Protein AF-A0A953RCX6-F1 (afdb_monomer_lite)

Structure (mmCIF, N/CA/C/O backbone):
data_AF-A0A953RCX6-F1
#
_entry.id   AF-A0A953RCX6-F1
#
loop_
_atom_site.group_PDB
_atom_site.id
_atom_site.type_symbol
_atom_site.label_atom_id
_atom_site.label_alt_id
_atom_site.label_comp_id
_atom_site.label_asym_id
_atom_site.label_entity_id
_atom_site.label_seq_id
_atom_site.pdbx_PDB_ins_code
_atom_site.Cartn_x
_atom_site.Cartn_y
_atom_site.Cartn_z
_atom_site.occupancy
_atom_site.B_iso_or_equiv
_atom_site.auth_seq_id
_atom_site.auth_comp_id
_atom_site.auth_asym_id
_atom_site.auth_atom_id
_atom_site.pdbx_PDB_model_num
ATOM 1 N N . MET A 1 1 ? -1.691 -25.211 -5.909 1.00 80.19 1 MET A N 1
ATOM 2 C CA . MET A 1 1 ? -2.130 -25.566 -7.273 1.00 80.19 1 MET A CA 1
ATOM 3 C C . MET A 1 1 ? -0.974 -25.315 -8.222 1.00 80.19 1 MET A C 1
ATOM 5 O O . MET A 1 1 ? -0.263 -24.339 -8.063 1.00 80.19 1 MET A O 1
ATOM 9 N N . GLU A 1 2 ? -0.743 -26.192 -9.185 1.00 84.56 2 GLU A N 1
ATOM 10 C CA . GLU A 1 2 ? 0.267 -25.948 -10.217 1.00 84.56 2 GLU A CA 1
ATOM 11 C C . GLU A 1 2 ? -0.417 -25.331 -11.442 1.00 84.56 2 GLU A C 1
ATOM 13 O O . GLU A 1 2 ? -1.461 -25.830 -11.874 1.00 84.56 2 GLU A O 1
ATOM 18 N N . LEU A 1 3 ? 0.126 -24.234 -11.986 1.00 92.38 3 LEU A N 1
ATOM 19 C CA . LEU A 1 3 ? -0.363 -23.702 -13.256 1.00 92.38 3 LEU A CA 1
ATOM 20 C C . LEU A 1 3 ? 0.082 -24.652 -14.370 1.00 92.38 3 LEU A C 1
ATOM 22 O O . LEU A 1 3 ? 1.256 -24.704 -14.728 1.00 92.38 3 LEU A O 1
ATOM 26 N N . THR A 1 4 ? -0.856 -25.406 -14.933 1.00 92.75 4 THR A N 1
ATOM 27 C CA . THR A 1 4 ? -0.554 -26.246 -16.094 1.00 92.75 4 THR A CA 1
ATOM 28 C C . THR A 1 4 ? -0.742 -25.457 -17.380 1.00 92.75 4 THR A C 1
ATOM 30 O O . THR A 1 4 ? -1.623 -24.600 -17.480 1.00 92.75 4 THR A O 1
ATOM 33 N N . ARG A 1 5 ? 0.048 -25.799 -18.402 1.00 90.50 5 ARG A N 1
ATOM 34 C CA . ARG A 1 5 ? -0.085 -25.221 -19.744 1.00 90.50 5 ARG A CA 1
ATOM 35 C C . ARG A 1 5 ? -1.501 -25.378 -20.303 1.00 90.50 5 ARG A C 1
ATOM 37 O O . ARG A 1 5 ? -2.036 -24.434 -20.858 1.00 90.50 5 ARG A O 1
ATOM 44 N N . TYR A 1 6 ? -2.129 -26.532 -20.077 1.00 93.00 6 TYR A N 1
ATOM 45 C CA . TYR A 1 6 ? -3.505 -26.788 -20.504 1.00 93.00 6 TYR A CA 1
ATOM 46 C C . TYR A 1 6 ? -4.516 -25.826 -19.860 1.00 93.00 6 TYR A C 1
ATOM 48 O O . TYR A 1 6 ? -5.361 -25.267 -20.556 1.00 93.00 6 TYR A O 1
ATOM 56 N N . LEU A 1 7 ? -4.425 -25.606 -18.540 1.00 93.44 7 LEU A N 1
ATOM 57 C CA . LEU A 1 7 ? -5.307 -24.662 -17.843 1.00 93.44 7 LEU A CA 1
ATOM 58 C C . LEU A 1 7 ? -5.120 -23.237 -18.365 1.00 93.44 7 LEU A C 1
ATOM 60 O O . LEU A 1 7 ? -6.105 -22.532 -18.581 1.00 93.44 7 LEU A O 1
ATOM 64 N N . TRP A 1 8 ? -3.867 -22.835 -18.587 1.00 96.25 8 TRP A N 1
ATOM 65 C CA . TRP A 1 8 ? -3.564 -21.520 -19.135 1.00 96.25 8 TRP A CA 1
ATOM 66 C C . TRP A 1 8 ? -4.103 -21.351 -20.556 1.00 96.25 8 TRP A C 1
ATOM 68 O O . TRP A 1 8 ? -4.792 -20.376 -20.826 1.00 96.25 8 TRP A O 1
ATOM 78 N N . GLU A 1 9 ? -3.857 -22.311 -21.449 1.00 96.00 9 GLU A N 1
ATOM 79 C CA . GLU A 1 9 ? -4.326 -22.262 -22.840 1.00 96.00 9 GLU A CA 1
ATOM 80 C C . GLU A 1 9 ? -5.857 -22.203 -22.923 1.00 96.00 9 GLU A C 1
ATOM 82 O O . GLU A 1 9 ? -6.398 -21.454 -23.736 1.00 96.00 9 GLU A O 1
ATOM 87 N N . LEU A 1 10 ? -6.566 -22.925 -22.047 1.00 96.25 10 LEU A N 1
ATOM 88 C CA . LEU A 1 10 ? -8.025 -22.852 -21.962 1.00 96.25 10 LEU A CA 1
ATOM 89 C C . LEU A 1 10 ? -8.502 -21.451 -21.555 1.00 96.25 10 LEU A C 1
ATOM 91 O O . LEU A 1 10 ? -9.432 -20.917 -22.159 1.00 96.25 10 LEU A O 1
ATOM 95 N N . TYR A 1 11 ? -7.859 -20.850 -20.550 1.00 96.62 11 TYR A N 1
ATOM 96 C CA . TYR A 1 11 ? -8.157 -19.484 -20.129 1.00 96.62 11 TYR A CA 1
ATOM 97 C C . TYR A 1 11 ? -7.822 -18.475 -21.233 1.00 96.62 11 TYR A C 1
ATOM 99 O O . TYR A 1 11 ? -8.688 -17.693 -21.613 1.00 96.62 11 TYR A O 1
ATOM 107 N N . ALA A 1 12 ? -6.624 -18.523 -21.813 1.00 96.94 12 ALA A N 1
ATOM 108 C CA . ALA A 1 12 ? -6.190 -17.614 -22.872 1.00 96.94 12 ALA A CA 1
ATOM 109 C C . ALA A 1 12 ? -7.079 -17.697 -24.129 1.00 96.94 12 ALA A C 1
ATOM 111 O O . ALA A 1 12 ? -7.286 -16.698 -24.818 1.00 96.94 12 ALA A O 1
ATOM 112 N N . ALA A 1 13 ? -7.655 -18.873 -24.409 1.00 97.19 13 ALA A N 1
ATOM 113 C CA . ALA A 1 13 ? -8.613 -19.088 -25.491 1.00 97.19 13 ALA A CA 1
ATOM 114 C C . ALA A 1 13 ? -10.069 -18.724 -25.132 1.00 97.19 13 ALA A C 1
ATOM 116 O O . ALA A 1 13 ? -10.941 -18.796 -26.002 1.00 97.19 13 ALA A O 1
ATOM 117 N N . SER A 1 14 ? -10.361 -18.332 -23.893 1.00 97.25 14 SER A N 1
ATOM 118 C CA . SER A 1 14 ? -11.676 -17.812 -23.502 1.00 97.25 14 SER A CA 1
ATOM 119 C C . SER A 1 14 ? -11.845 -16.339 -23.902 1.00 97.25 14 SER A C 1
ATOM 121 O O . SER A 1 14 ? -10.867 -15.650 -24.198 1.00 97.25 14 SER A O 1
ATOM 123 N N . ASP A 1 15 ? -13.087 -15.844 -23.929 1.00 96.69 15 ASP A N 1
ATOM 124 C CA . ASP A 1 15 ? -13.356 -14.418 -24.173 1.00 96.69 15 ASP A CA 1
ATOM 125 C C . ASP A 1 15 ? -12.720 -13.538 -23.089 1.00 96.69 15 ASP A C 1
ATOM 127 O O . ASP A 1 15 ? -11.999 -12.594 -23.414 1.00 96.69 15 ASP A O 1
ATOM 131 N N . ASP A 1 16 ? -12.903 -13.909 -21.819 1.00 93.81 16 ASP A N 1
ATOM 132 C CA . ASP A 1 16 ? -12.321 -13.209 -20.669 1.00 93.81 16 ASP A CA 1
ATOM 133 C C . ASP A 1 16 ? -10.791 -13.159 -20.759 1.00 93.81 16 ASP A C 1
ATOM 135 O O . ASP A 1 16 ? -10.194 -12.090 -20.630 1.00 93.81 16 ASP A O 1
ATOM 139 N N . GLY A 1 17 ? -10.151 -14.294 -21.056 1.00 96.75 17 GLY A N 1
ATOM 140 C CA . GLY A 1 17 ? -8.695 -14.364 -21.159 1.00 96.75 17 GLY A CA 1
ATOM 141 C C . GLY A 1 17 ? -8.137 -13.541 -22.314 1.00 96.75 17 GLY A C 1
ATOM 142 O O . GLY A 1 17 ? -7.162 -12.815 -22.120 1.00 96.75 17 GLY A O 1
ATOM 143 N N . ARG A 1 18 ? -8.778 -13.558 -23.491 1.00 97.75 18 ARG A N 1
ATOM 144 C CA . ARG A 1 18 ? -8.382 -12.687 -24.612 1.00 97.75 18 ARG A CA 1
ATOM 145 C C . ARG A 1 18 ? -8.458 -11.208 -24.243 1.00 97.75 18 ARG A C 1
ATOM 147 O O . ARG A 1 18 ? -7.536 -10.456 -24.557 1.00 97.75 18 ARG A O 1
ATOM 154 N N . VAL A 1 19 ? -9.541 -10.795 -23.582 1.00 96.50 19 VAL A N 1
ATOM 155 C CA . VAL A 1 19 ? -9.730 -9.406 -23.139 1.00 96.50 19 VAL A CA 1
ATOM 156 C C . VAL A 1 19 ? -8.674 -9.020 -22.106 1.00 96.50 19 VAL A C 1
ATOM 158 O O . VAL A 1 19 ? -8.080 -7.948 -22.210 1.00 96.50 19 VAL A O 1
ATOM 161 N N . ALA A 1 20 ? -8.406 -9.890 -21.132 1.00 95.38 20 ALA A N 1
ATOM 162 C CA . ALA A 1 20 ? -7.419 -9.637 -20.092 1.00 95.38 20 ALA A CA 1
ATOM 163 C C . ALA A 1 20 ? -5.989 -9.544 -20.651 1.00 95.38 20 ALA A C 1
ATOM 165 O O . ALA A 1 20 ? -5.258 -8.633 -20.278 1.00 95.38 20 ALA A O 1
ATOM 166 N N . ILE A 1 21 ? -5.601 -10.433 -21.572 1.00 97.44 21 ILE A N 1
ATOM 167 C CA . ILE A 1 21 ? -4.264 -10.440 -22.196 1.00 97.44 21 ILE A CA 1
ATOM 168 C C . ILE A 1 21 ? -4.045 -9.198 -23.071 1.00 97.44 21 ILE A C 1
ATOM 170 O O . ILE A 1 21 ? -2.942 -8.659 -23.113 1.00 97.44 21 ILE A O 1
ATOM 174 N N . ALA A 1 22 ? -5.084 -8.721 -23.759 1.00 95.94 22 ALA A N 1
ATOM 175 C CA . ALA A 1 22 ? -4.996 -7.527 -24.599 1.00 95.94 22 ALA A CA 1
ATOM 176 C C . ALA A 1 22 ? -5.005 -6.208 -23.801 1.00 95.94 22 ALA A C 1
ATOM 178 O O . ALA A 1 22 ? -4.709 -5.148 -24.358 1.00 95.94 22 ALA A O 1
ATOM 179 N N . LYS A 1 23 ? -5.372 -6.242 -22.514 1.00 93.06 23 LYS A N 1
ATOM 180 C CA . LYS A 1 23 ? -5.518 -5.045 -21.684 1.00 93.06 23 LYS A CA 1
ATOM 181 C C . LYS A 1 23 ? -4.137 -4.467 -21.316 1.00 93.06 23 LYS A C 1
ATOM 183 O O . LYS A 1 23 ? -3.288 -5.196 -20.803 1.00 93.06 23 LYS A O 1
ATOM 188 N N . PRO A 1 24 ? -3.901 -3.152 -21.499 1.00 90.94 24 PRO A N 1
ATOM 189 C CA . PRO A 1 24 ? -2.666 -2.519 -21.046 1.00 90.94 24 PRO A CA 1
ATOM 190 C C . PRO A 1 24 ? -2.478 -2.647 -19.531 1.00 90.94 24 PRO A C 1
ATOM 192 O O . PRO A 1 24 ? -3.426 -2.459 -18.768 1.00 90.94 24 PRO A O 1
ATOM 195 N N . ALA A 1 25 ? -1.237 -2.879 -19.094 1.00 88.81 25 ALA A N 1
ATOM 196 C CA . ALA A 1 25 ? -0.872 -3.080 -17.689 1.00 88.81 25 ALA A CA 1
ATOM 197 C C . ALA A 1 25 ? -1.492 -2.050 -16.729 1.00 88.81 25 ALA A C 1
ATOM 199 O O . ALA A 1 25 ? -2.100 -2.415 -15.726 1.00 88.81 25 ALA A O 1
ATOM 200 N N . GLY A 1 26 ? -1.375 -0.759 -17.062 1.00 83.81 26 GLY A N 1
ATOM 201 C CA . GLY A 1 26 ? -1.845 0.336 -16.209 1.00 83.81 26 GLY A CA 1
ATOM 202 C C . GLY A 1 26 ? -3.355 0.329 -15.954 1.00 83.81 26 GLY A C 1
ATOM 203 O O . GLY A 1 26 ? -3.801 0.848 -14.938 1.00 83.81 26 GLY A O 1
ATOM 204 N N . VAL A 1 27 ? -4.153 -0.314 -16.812 1.00 86.62 27 VAL A N 1
ATOM 205 C CA . VAL A 1 27 ? -5.612 -0.405 -16.629 1.00 86.62 27 VAL A CA 1
ATOM 206 C C . VAL A 1 27 ? -5.974 -1.312 -15.447 1.00 86.62 27 VAL A C 1
ATOM 208 O O . VAL A 1 27 ? -7.033 -1.145 -14.849 1.00 86.62 27 VAL A O 1
ATOM 211 N N . PHE A 1 28 ? -5.099 -2.246 -15.061 1.00 86.00 28 PHE A N 1
ATOM 212 C CA . PHE A 1 28 ? -5.313 -3.090 -13.881 1.00 86.00 28 PHE A CA 1
ATOM 213 C C . PHE A 1 28 ? -5.074 -2.352 -12.553 1.00 86.00 28 PHE A C 1
ATOM 215 O O . PHE A 1 28 ? -5.476 -2.852 -11.504 1.00 86.00 28 PHE A O 1
ATOM 222 N N . ALA A 1 29 ? -4.468 -1.159 -12.575 1.00 74.19 29 ALA A N 1
ATOM 223 C CA . ALA A 1 29 ? -4.158 -0.407 -11.360 1.00 74.19 29 ALA A CA 1
ATOM 224 C C . ALA A 1 29 ? -5.410 0.211 -10.700 1.00 74.19 29 ALA A C 1
ATOM 226 O O . ALA A 1 29 ? -5.431 0.429 -9.494 1.00 74.19 29 ALA A O 1
ATOM 227 N N . GLY A 1 30 ? -6.497 0.410 -11.459 1.00 56.97 30 GLY A N 1
ATOM 228 C CA . GLY A 1 30 ? -7.750 1.032 -10.998 1.00 56.97 30 GLY A CA 1
ATOM 229 C C . GLY A 1 30 ? -8.678 0.142 -10.156 1.00 56.97 30 GLY A C 1
ATOM 230 O O . GLY A 1 30 ? -9.862 0.429 -10.053 1.00 56.97 30 GLY A O 1
ATOM 231 N N . GLY A 1 31 ? -8.180 -0.965 -9.596 1.00 46.47 31 GLY A N 1
ATOM 232 C CA . GLY A 1 31 ? -8.980 -1.914 -8.810 1.00 46.47 31 GLY A CA 1
ATOM 233 C C . GLY A 1 31 ? -9.036 -1.630 -7.302 1.00 46.47 31 GLY A C 1
ATOM 234 O O . GLY A 1 31 ? -9.428 -2.510 -6.533 1.00 46.47 31 GLY A O 1
ATOM 235 N N . SER A 1 32 ? -8.525 -0.499 -6.809 1.00 40.12 32 SER A N 1
ATOM 236 C CA . SER A 1 32 ? -8.943 0.037 -5.502 1.00 40.12 32 SER A CA 1
ATOM 237 C C . SER A 1 32 ? -10.326 0.659 -5.675 1.00 40.12 32 SER A C 1
ATOM 239 O O . SER A 1 32 ? -10.621 1.196 -6.730 1.00 40.12 32 SER A O 1
ATOM 241 N N . SER A 1 33 ? -11.185 0.526 -4.675 1.00 34.41 33 SER A N 1
ATOM 242 C CA . SER A 1 33 ? -12.640 0.724 -4.694 1.00 34.41 33 SER A CA 1
ATOM 243 C C . SER A 1 33 ? -13.176 2.121 -5.054 1.00 34.41 33 SER A C 1
ATOM 245 O O . SER A 1 33 ? -14.334 2.384 -4.761 1.00 34.41 33 SER A O 1
ATOM 247 N N . ASP A 1 34 ? -12.417 2.979 -5.736 1.00 35.09 34 ASP A N 1
ATOM 248 C CA . ASP A 1 34 ? -12.807 4.353 -6.046 1.00 35.09 34 ASP A CA 1
ATOM 249 C C . ASP A 1 34 ? -12.613 4.671 -7.543 1.00 35.09 34 ASP A C 1
ATOM 251 O O . ASP A 1 34 ? -11.550 5.098 -7.984 1.00 35.09 34 ASP A O 1
ATOM 255 N N . GLY A 1 35 ? -13.689 4.499 -8.318 1.00 33.69 35 GLY A N 1
ATOM 256 C CA . GLY A 1 35 ? -13.942 5.246 -9.557 1.00 33.69 35 GLY A CA 1
ATOM 257 C C . GLY A 1 35 ? -13.231 4.783 -10.836 1.00 33.69 35 GLY A C 1
ATOM 258 O O . GLY A 1 35 ? -12.031 4.974 -11.036 1.00 33.69 35 GLY A O 1
ATOM 259 N N . GLU A 1 36 ? -14.032 4.307 -11.793 1.00 32.34 36 GLU A N 1
ATOM 260 C CA . GLU A 1 36 ? -13.679 4.272 -13.214 1.00 32.34 36 GLU A CA 1
ATOM 261 C C . GLU A 1 36 ? -13.241 5.680 -13.675 1.00 32.34 36 GLU A C 1
ATOM 263 O O . GLU A 1 36 ? -14.044 6.610 -13.702 1.00 32.34 36 GLU A O 1
ATOM 268 N N . GLY A 1 37 ? -11.954 5.853 -14.008 1.00 39.75 37 GLY A N 1
ATOM 269 C CA . GLY A 1 37 ? -11.415 7.109 -14.558 1.00 39.75 37 GLY A CA 1
ATOM 270 C C . GLY A 1 37 ? -10.039 7.561 -14.046 1.00 39.75 37 GLY A C 1
ATOM 271 O O . GLY A 1 37 ? -9.466 8.478 -14.625 1.00 39.75 37 GLY A O 1
ATOM 272 N N . GLN A 1 38 ? -9.462 6.928 -13.016 1.00 47.81 38 GLN A N 1
ATOM 273 C CA . GLN A 1 38 ? -8.221 7.401 -12.363 1.00 47.81 38 GLN A CA 1
ATOM 274 C C . GLN A 1 38 ? -6.895 6.829 -12.908 1.00 47.81 38 GLN A C 1
ATOM 276 O O . GLN A 1 38 ? -5.849 7.021 -12.291 1.00 47.81 38 GLN A O 1
ATOM 281 N N . GLY A 1 39 ? -6.894 6.148 -14.060 1.00 55.53 39 GLY A N 1
ATOM 282 C CA . GLY A 1 39 ? -5.695 5.464 -14.572 1.00 55.53 39 GLY A CA 1
ATOM 283 C C . GLY A 1 39 ? -4.458 6.364 -14.705 1.00 55.53 39 GLY A C 1
ATOM 284 O O . GLY A 1 39 ? -3.360 5.925 -14.388 1.00 55.53 39 GLY A O 1
ATOM 285 N N . ASP A 1 40 ? -4.629 7.629 -15.102 1.00 64.50 40 ASP A N 1
ATOM 286 C CA . ASP A 1 40 ? -3.505 8.558 -15.289 1.00 64.50 40 ASP A CA 1
ATOM 287 C C . ASP A 1 40 ? -3.055 9.280 -14.011 1.00 64.50 40 ASP A C 1
ATOM 289 O O . ASP A 1 40 ? -1.913 9.728 -13.945 1.00 64.50 40 ASP A O 1
ATOM 293 N N . ALA A 1 41 ? -3.902 9.379 -12.979 1.00 76.62 41 ALA A N 1
ATOM 294 C CA . ALA A 1 41 ? -3.541 10.069 -11.736 1.00 76.62 41 ALA A CA 1
ATOM 295 C C . ALA A 1 41 ? -2.409 9.346 -10.990 1.00 76.62 41 ALA A C 1
ATOM 297 O O . ALA A 1 41 ? -1.563 9.995 -10.385 1.00 76.62 41 ALA A O 1
ATOM 298 N N . LEU A 1 42 ? -2.352 8.015 -11.104 1.00 82.31 42 LEU A N 1
ATOM 299 C CA . LEU A 1 42 ? -1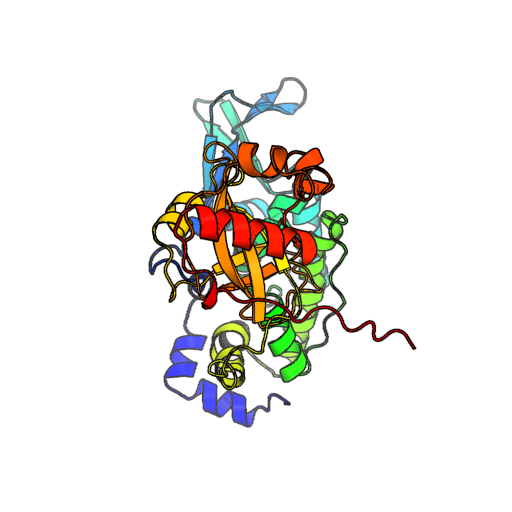.293 7.187 -10.525 1.00 82.31 42 LEU A CA 1
ATOM 300 C C . LEU A 1 42 ? 0.107 7.557 -11.033 1.00 82.31 42 LEU A C 1
ATOM 302 O O . LEU A 1 42 ? 1.092 7.371 -10.324 1.00 82.31 42 LEU A O 1
ATOM 306 N N . PHE A 1 43 ? 0.200 8.035 -12.274 1.00 88.00 43 PHE A N 1
ATOM 307 C CA . PHE A 1 43 ? 1.476 8.324 -12.921 1.00 88.00 43 PHE A CA 1
ATOM 308 C C . PHE A 1 43 ? 1.888 9.787 -12.791 1.00 88.00 43 PHE A C 1
ATOM 310 O O . PHE A 1 43 ? 3.019 10.111 -13.145 1.00 88.00 43 PHE A O 1
ATOM 317 N N . ARG A 1 44 ? 1.003 10.660 -12.288 1.00 89.44 44 ARG A N 1
ATOM 318 C CA . ARG A 1 44 ? 1.250 12.099 -12.198 1.00 89.44 44 ARG A CA 1
ATOM 319 C C . ARG A 1 44 ? 1.804 12.499 -10.842 1.00 89.44 44 ARG A C 1
ATOM 321 O O . ARG A 1 44 ? 1.213 12.206 -9.807 1.00 89.44 44 ARG A O 1
ATOM 328 N N . PHE A 1 45 ? 2.915 13.222 -10.869 1.00 89.62 45 PHE A N 1
ATOM 329 C CA . PHE A 1 45 ? 3.612 13.700 -9.685 1.00 89.62 45 PHE A CA 1
ATOM 330 C C . PHE A 1 45 ? 3.716 15.212 -9.740 1.00 89.62 45 PHE A C 1
ATOM 332 O O . PHE A 1 45 ? 4.129 15.772 -10.752 1.00 89.62 45 PHE A O 1
ATOM 339 N N . ARG A 1 46 ? 3.390 15.858 -8.623 1.00 88.50 46 ARG A N 1
ATOM 340 C CA . ARG A 1 46 ? 3.684 17.271 -8.426 1.00 88.50 46 ARG A CA 1
ATOM 341 C C . ARG A 1 46 ? 5.066 17.402 -7.801 1.00 88.50 46 ARG A C 1
ATOM 343 O O . ARG A 1 46 ? 5.300 16.880 -6.712 1.00 88.50 46 ARG A O 1
ATOM 350 N N . VAL A 1 47 ? 5.969 18.086 -8.487 1.00 88.75 47 VAL A N 1
ATOM 351 C CA . VAL A 1 47 ? 7.396 18.167 -8.160 1.00 88.75 47 VAL A CA 1
ATOM 352 C C . VAL A 1 47 ? 7.831 19.614 -7.981 1.00 88.75 47 VAL A C 1
ATOM 354 O O . VAL A 1 47 ? 7.348 20.511 -8.667 1.00 88.75 47 VAL A O 1
ATOM 357 N N . GLN A 1 48 ? 8.734 19.847 -7.032 1.00 89.06 48 GLN A N 1
ATOM 358 C CA . GLN A 1 48 ? 9.349 21.154 -6.808 1.00 89.06 48 GLN A CA 1
ATOM 359 C C . GLN A 1 48 ? 10.270 21.499 -7.986 1.00 89.06 48 GLN A C 1
ATOM 361 O O . GLN A 1 48 ? 11.076 20.660 -8.395 1.00 89.06 48 GLN A O 1
ATOM 366 N N . ILE A 1 49 ? 10.171 22.724 -8.508 1.00 89.25 49 ILE A N 1
ATOM 367 C CA . ILE A 1 49 ? 11.093 23.225 -9.534 1.00 89.25 49 ILE A CA 1
ATOM 368 C C . ILE A 1 49 ? 12.299 23.888 -8.868 1.00 89.25 49 ILE A C 1
ATOM 370 O O . ILE A 1 49 ? 12.187 24.563 -7.840 1.00 89.25 49 ILE A O 1
ATOM 374 N N . PHE A 1 50 ? 13.464 23.686 -9.470 1.00 88.94 50 PHE A N 1
ATOM 375 C CA . PHE A 1 50 ? 14.744 24.229 -9.056 1.00 88.94 50 PHE A CA 1
ATOM 376 C C . PHE A 1 50 ? 15.382 25.001 -10.212 1.00 88.94 50 PHE A C 1
ATOM 378 O O . PHE A 1 50 ? 15.195 24.677 -11.383 1.00 88.94 50 PHE A O 1
ATOM 385 N N . ARG A 1 51 ? 16.202 25.993 -9.877 1.00 87.94 51 ARG A N 1
ATOM 386 C CA . ARG A 1 51 ? 17.132 26.650 -10.805 1.00 87.94 51 ARG A CA 1
ATOM 387 C C . ARG A 1 51 ? 18.562 26.208 -10.520 1.00 87.94 51 ARG A C 1
ATOM 389 O O . ARG A 1 51 ? 18.880 25.828 -9.390 1.00 87.94 51 ARG A O 1
ATOM 396 N N . GLY A 1 52 ? 19.434 26.299 -11.521 1.00 80.88 52 GLY A N 1
ATOM 397 C CA . GLY A 1 52 ? 20.865 26.061 -11.327 1.00 80.88 52 GLY A CA 1
ATOM 398 C C . GLY A 1 52 ? 21.466 27.034 -10.305 1.00 80.88 52 GLY A C 1
ATOM 399 O O . GLY A 1 52 ? 21.339 28.251 -10.449 1.00 80.88 52 GLY A O 1
ATOM 400 N N . GLY A 1 53 ? 22.101 26.509 -9.257 1.00 77.00 53 GLY A N 1
ATOM 401 C CA . GLY A 1 53 ? 22.844 27.316 -8.294 1.00 77.00 53 GLY A CA 1
ATOM 402 C C . GLY A 1 53 ? 24.272 27.631 -8.751 1.00 77.00 53 GLY A C 1
ATOM 403 O O . GLY A 1 53 ? 24.803 26.976 -9.650 1.00 77.00 53 GLY A O 1
ATOM 404 N N . PRO A 1 54 ? 24.924 28.622 -8.117 1.00 72.25 54 PRO A N 1
ATOM 405 C CA . PRO A 1 54 ? 26.258 29.088 -8.498 1.00 72.25 54 PRO A CA 1
ATOM 406 C C . PRO A 1 54 ? 27.358 28.021 -8.354 1.00 72.25 54 PRO A C 1
ATOM 408 O O . PRO A 1 54 ? 28.357 28.102 -9.063 1.00 72.25 54 PRO A O 1
ATOM 411 N N . ASP A 1 55 ? 27.148 27.006 -7.507 1.00 77.38 55 ASP A N 1
ATOM 412 C CA . ASP A 1 55 ? 28.086 25.896 -7.277 1.00 77.38 55 ASP A CA 1
ATOM 413 C C . ASP A 1 55 ? 27.639 24.574 -7.942 1.00 77.38 55 ASP A C 1
ATOM 415 O O . ASP A 1 55 ? 28.231 23.522 -7.712 1.00 77.38 55 ASP A O 1
ATOM 419 N N . GLY A 1 56 ? 26.592 24.612 -8.777 1.00 71.19 56 GLY A N 1
ATOM 420 C CA . GLY A 1 56 ? 25.975 23.426 -9.387 1.00 71.19 56 GLY A CA 1
ATOM 421 C C . GLY A 1 56 ? 24.891 22.764 -8.529 1.00 71.19 56 GLY A C 1
ATOM 422 O O . GLY A 1 56 ? 24.155 21.920 -9.038 1.00 71.19 56 GLY A O 1
ATOM 423 N N . ASP A 1 57 ? 24.739 23.184 -7.271 1.00 77.31 57 ASP A N 1
ATOM 424 C CA . ASP A 1 57 ? 23.657 22.724 -6.402 1.00 77.31 57 ASP A CA 1
ATOM 425 C C . ASP A 1 57 ? 22.311 23.336 -6.834 1.00 77.31 57 ASP A C 1
ATOM 427 O O . ASP A 1 57 ? 22.216 24.557 -6.999 1.00 77.31 57 ASP A O 1
ATOM 431 N N . PRO A 1 58 ? 21.251 22.533 -7.021 1.00 81.62 58 PRO A N 1
ATOM 432 C CA . PRO A 1 58 ? 19.940 23.045 -7.398 1.00 81.62 58 PRO A CA 1
ATOM 433 C C . PRO A 1 58 ? 19.332 23.883 -6.264 1.00 81.62 58 PRO A C 1
ATOM 435 O O . PRO A 1 58 ? 19.258 23.447 -5.115 1.00 81.62 58 PRO A O 1
ATOM 438 N N . ILE A 1 59 ? 18.856 25.088 -6.589 1.00 84.25 59 ILE A N 1
ATOM 439 C CA . ILE A 1 59 ? 18.186 25.989 -5.642 1.00 84.25 59 ILE A CA 1
ATOM 440 C C . ILE A 1 59 ? 16.677 25.922 -5.897 1.00 84.25 59 ILE A C 1
ATOM 442 O O . ILE A 1 59 ? 16.267 26.233 -7.018 1.00 84.25 59 ILE A O 1
ATOM 446 N N . PRO A 1 60 ? 15.843 25.550 -4.906 1.00 86.94 60 PRO A N 1
ATOM 447 C CA . PRO A 1 60 ? 14.398 25.495 -5.098 1.00 86.94 60 PRO A CA 1
ATOM 448 C C . PRO A 1 60 ? 13.860 26.891 -5.405 1.00 86.94 60 PRO A C 1
ATOM 450 O O . PRO A 1 60 ? 14.268 27.877 -4.783 1.00 86.94 60 PRO A O 1
ATOM 453 N N . ILE A 1 61 ? 12.950 26.974 -6.370 1.00 87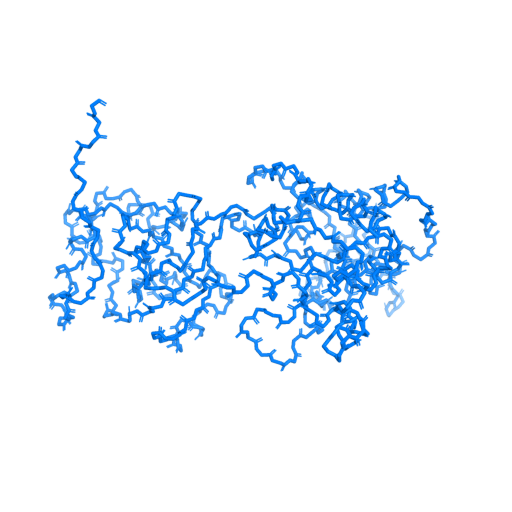.25 61 ILE A N 1
ATOM 454 C CA . ILE A 1 61 ? 12.217 28.205 -6.651 1.00 87.25 61 ILE A CA 1
ATOM 455 C C . ILE A 1 61 ? 10.972 28.203 -5.764 1.00 87.25 61 ILE A C 1
ATOM 457 O O . ILE A 1 61 ? 10.109 27.337 -5.896 1.00 87.25 61 ILE A O 1
ATOM 461 N N . GLU A 1 62 ? 10.911 29.132 -4.809 1.00 88.31 62 GLU A N 1
ATOM 462 C CA . GLU A 1 62 ? 9.812 29.192 -3.839 1.00 88.31 62 GLU A CA 1
ATOM 463 C C . GLU A 1 62 ? 8.444 29.216 -4.536 1.00 88.31 62 GLU A C 1
ATOM 465 O O . GLU A 1 62 ? 8.238 29.945 -5.505 1.00 88.31 62 GLU A O 1
ATOM 470 N N . ASP A 1 63 ? 7.523 28.393 -4.028 1.00 86.38 63 ASP A N 1
ATOM 471 C CA . ASP A 1 63 ? 6.143 28.234 -4.503 1.00 86.38 63 ASP A CA 1
ATOM 472 C C . ASP A 1 63 ? 5.965 27.782 -5.969 1.00 86.38 63 ASP A C 1
ATOM 474 O O . ASP A 1 63 ? 4.836 27.738 -6.467 1.00 86.38 63 ASP A O 1
ATOM 478 N N . GLU A 1 64 ? 7.035 27.365 -6.651 1.00 89.81 64 GLU A N 1
ATOM 479 C CA . GLU A 1 64 ? 6.968 26.868 -8.026 1.00 89.81 64 GLU A CA 1
ATOM 480 C C . GLU A 1 64 ? 7.012 25.336 -8.098 1.00 89.81 64 GLU A C 1
ATOM 482 O O . GLU A 1 64 ? 7.971 24.680 -7.687 1.00 89.81 64 GLU A O 1
ATOM 487 N N . PHE A 1 65 ? 5.955 24.755 -8.665 1.00 89.31 65 PHE A N 1
ATOM 488 C CA . PHE A 1 65 ? 5.803 23.313 -8.825 1.00 89.31 65 PHE A CA 1
ATOM 489 C C . PHE A 1 65 ? 5.416 22.978 -10.260 1.00 89.31 65 PHE A C 1
ATOM 491 O O . PHE A 1 65 ? 4.577 23.660 -10.847 1.00 89.31 65 PHE A O 1
ATOM 498 N N . GLY A 1 66 ? 5.977 21.893 -10.784 1.00 86.56 66 GLY A N 1
ATOM 499 C CA . GLY A 1 66 ? 5.555 21.280 -12.037 1.00 86.56 66 GLY A CA 1
ATOM 500 C C . GLY A 1 66 ? 4.729 20.027 -11.781 1.00 86.56 66 GLY A C 1
ATOM 501 O O . GLY A 1 66 ? 4.897 19.368 -10.755 1.00 86.56 66 GLY A O 1
ATOM 502 N N . ASP A 1 67 ? 3.864 19.684 -12.729 1.00 89.50 67 ASP A N 1
ATOM 503 C CA . ASP A 1 67 ? 3.268 18.354 -12.809 1.00 89.50 67 ASP A CA 1
ATOM 504 C C . ASP A 1 67 ? 4.018 17.555 -13.877 1.00 89.50 67 ASP A C 1
ATOM 506 O O . ASP A 1 67 ? 4.233 18.045 -14.986 1.00 89.50 67 ASP A O 1
ATOM 510 N N . THR A 1 68 ? 4.401 16.325 -13.551 1.00 89.94 68 THR A N 1
ATOM 511 C CA . THR A 1 68 ? 5.094 15.417 -14.471 1.00 89.94 68 THR A CA 1
ATOM 512 C C . THR A 1 68 ? 4.444 14.037 -14.505 1.00 89.94 68 THR A C 1
ATOM 514 O O . THR A 1 68 ? 3.717 13.670 -13.582 1.00 89.94 68 THR A O 1
ATOM 517 N N . ASP A 1 69 ? 4.701 13.269 -15.565 1.00 91.56 69 ASP A N 1
ATOM 518 C CA . ASP A 1 69 ? 4.334 11.859 -15.676 1.00 91.56 69 ASP A CA 1
ATOM 519 C C . ASP A 1 69 ? 5.579 10.985 -15.500 1.00 91.56 69 ASP A C 1
ATOM 521 O O . ASP A 1 69 ? 6.491 10.998 -16.328 1.00 91.56 69 ASP A O 1
ATOM 525 N N . VAL A 1 70 ? 5.596 10.155 -14.457 1.00 91.94 70 VAL A N 1
ATOM 526 C CA . VAL A 1 70 ? 6.765 9.326 -14.130 1.00 91.94 70 VAL A CA 1
ATOM 527 C C . VAL A 1 70 ? 7.147 8.371 -15.266 1.00 91.94 70 VAL A C 1
ATOM 529 O O . VAL A 1 70 ? 8.301 7.965 -15.384 1.00 91.94 70 VAL A O 1
ATOM 532 N N . ARG A 1 71 ? 6.204 7.995 -16.139 1.00 91.75 71 ARG A N 1
ATOM 533 C CA . ARG A 1 71 ? 6.490 7.141 -17.300 1.00 91.75 71 ARG A CA 1
ATOM 534 C C . ARG A 1 71 ? 7.305 7.902 -18.342 1.00 91.75 71 ARG A C 1
ATOM 536 O O . ARG A 1 71 ? 8.161 7.301 -18.990 1.00 91.75 71 ARG A O 1
ATOM 543 N N . ASP A 1 72 ? 7.018 9.187 -18.520 1.00 91.81 72 ASP A N 1
ATOM 544 C CA . ASP A 1 72 ? 7.744 10.076 -19.427 1.00 91.81 72 ASP A CA 1
ATOM 545 C C . ASP A 1 72 ? 9.116 10.426 -18.839 1.00 91.81 72 ASP A C 1
ATOM 547 O O . ASP A 1 72 ? 10.116 10.390 -19.560 1.00 91.81 72 ASP A O 1
ATOM 551 N N . ASP A 1 73 ? 9.184 10.633 -17.521 1.00 93.31 73 ASP A N 1
ATOM 552 C CA . ASP A 1 73 ? 10.437 10.860 -16.798 1.00 93.31 73 ASP A CA 1
ATOM 553 C C . ASP A 1 73 ? 11.382 9.664 -16.926 1.00 93.31 73 ASP A C 1
ATOM 555 O O . ASP A 1 73 ? 12.537 9.814 -17.322 1.00 93.31 73 ASP A O 1
ATOM 559 N N . LEU A 1 74 ? 10.878 8.451 -16.667 1.00 94.62 74 LEU A N 1
ATOM 560 C CA . LEU A 1 74 ? 11.632 7.207 -16.838 1.00 94.62 74 LEU A CA 1
ATOM 561 C C . LEU A 1 74 ? 12.137 7.058 -18.275 1.00 94.62 74 LEU A C 1
ATOM 563 O O . LEU A 1 74 ? 13.311 6.747 -18.487 1.00 94.62 74 LEU A O 1
ATOM 567 N N . ARG A 1 75 ? 11.270 7.311 -19.265 1.00 93.25 75 ARG A N 1
ATOM 568 C CA . ARG A 1 75 ? 11.643 7.251 -20.684 1.00 93.25 75 ARG A CA 1
ATOM 569 C C . ARG A 1 75 ? 12.723 8.262 -21.029 1.00 93.25 75 ARG A C 1
ATOM 571 O O . ARG A 1 75 ? 13.629 7.923 -21.780 1.00 93.25 75 ARG A O 1
ATOM 578 N N . THR A 1 76 ? 12.663 9.460 -20.463 1.00 92.25 76 THR A N 1
ATOM 579 C CA . THR A 1 76 ? 13.653 10.508 -20.711 1.00 92.25 76 THR A CA 1
ATOM 580 C C . THR A 1 76 ? 14.987 10.160 -20.052 1.00 92.25 76 THR A C 1
ATOM 582 O O . THR A 1 76 ? 15.998 10.060 -20.749 1.00 92.25 76 THR A O 1
ATOM 585 N N . CYS A 1 77 ? 14.993 9.871 -18.746 1.00 91.56 77 CYS A N 1
ATOM 586 C CA . CYS A 1 77 ? 16.204 9.562 -17.978 1.00 91.56 77 CYS A CA 1
ATOM 587 C C . CYS A 1 77 ? 16.910 8.277 -18.432 1.00 91.56 77 CYS A C 1
ATOM 589 O O . CYS A 1 77 ? 18.128 8.155 -18.282 1.00 91.56 77 CYS A O 1
ATOM 591 N N . PHE A 1 78 ? 16.164 7.305 -18.962 1.00 91.75 78 PHE A N 1
ATOM 592 C CA . PHE A 1 78 ? 16.705 6.000 -19.342 1.00 91.75 78 PHE A CA 1
ATOM 593 C C . PHE A 1 78 ? 16.614 5.697 -20.843 1.00 91.75 78 PHE A C 1
ATOM 595 O O . PHE A 1 78 ? 16.806 4.547 -21.235 1.00 91.75 78 PHE A O 1
ATOM 602 N N . SER A 1 79 ? 16.376 6.707 -21.686 1.00 87.38 79 SER A N 1
ATOM 603 C CA . SER A 1 79 ? 16.294 6.574 -23.153 1.00 87.38 79 SER A CA 1
ATOM 604 C C . SER A 1 79 ? 17.532 5.917 -23.778 1.00 87.38 79 SER A C 1
ATOM 606 O O . SER A 1 79 ? 17.399 5.060 -24.649 1.00 87.38 79 SER A O 1
ATOM 608 N N . ASP A 1 80 ? 18.723 6.259 -23.284 1.00 87.50 80 ASP A N 1
ATOM 609 C CA . ASP A 1 80 ? 20.003 5.737 -23.782 1.00 87.50 80 ASP A CA 1
ATOM 610 C C . ASP A 1 80 ? 20.432 4.413 -23.122 1.00 87.50 80 ASP A C 1
ATOM 612 O O . ASP A 1 80 ? 21.523 3.892 -23.383 1.00 87.50 80 ASP A O 1
ATOM 616 N N . ARG A 1 81 ? 19.617 3.853 -22.218 1.00 88.44 81 ARG A N 1
ATOM 617 C CA . ARG A 1 81 ? 19.973 2.630 -21.491 1.00 88.44 81 ARG A CA 1
ATOM 618 C C . ARG A 1 81 ? 19.617 1.389 -22.297 1.00 88.44 81 ARG A C 1
ATOM 620 O O . ARG A 1 81 ? 18.498 1.219 -22.769 1.00 88.44 81 ARG A O 1
ATOM 627 N N . VAL A 1 82 ? 20.572 0.466 -22.368 1.00 90.44 82 VAL A N 1
ATOM 628 C CA . VAL A 1 82 ? 20.370 -0.866 -22.941 1.00 90.44 82 VAL A CA 1
ATOM 629 C C . VAL A 1 82 ? 20.116 -1.852 -21.806 1.00 90.44 82 VAL A C 1
ATOM 631 O O . VAL A 1 82 ? 21.004 -2.097 -20.992 1.00 90.44 82 VAL A O 1
ATOM 634 N N . VAL A 1 83 ? 18.912 -2.423 -21.770 1.00 94.12 83 VAL A N 1
ATOM 635 C CA . VAL A 1 83 ? 18.544 -3.524 -20.870 1.00 94.12 83 VAL A CA 1
ATOM 636 C C . VAL A 1 83 ? 18.304 -4.766 -21.716 1.00 94.12 83 VAL A C 1
ATOM 638 O O . VAL A 1 83 ? 17.354 -4.824 -22.495 1.00 94.12 83 VAL A O 1
ATOM 641 N N . ASN A 1 84 ? 19.198 -5.740 -21.598 1.00 94.00 84 ASN A N 1
ATOM 642 C CA . ASN A 1 84 ? 19.208 -6.956 -22.416 1.00 94.00 84 ASN A CA 1
ATOM 643 C C . ASN A 1 84 ? 19.339 -8.243 -21.585 1.00 94.00 84 ASN A C 1
ATOM 645 O O . ASN A 1 84 ? 19.309 -9.346 -22.135 1.00 94.00 84 ASN A O 1
ATOM 649 N N . ASP A 1 85 ? 19.440 -8.122 -20.266 1.00 95.94 85 ASP A N 1
ATOM 650 C CA . ASP A 1 85 ? 19.492 -9.238 -19.334 1.00 95.94 85 ASP A CA 1
ATOM 651 C C . ASP A 1 85 ? 18.971 -8.827 -17.945 1.00 95.94 85 ASP A C 1
ATOM 653 O O . ASP A 1 85 ? 18.653 -7.666 -17.676 1.00 95.94 85 ASP A O 1
ATOM 657 N N . ALA A 1 86 ? 18.840 -9.808 -17.050 1.00 95.25 86 ALA A N 1
ATOM 658 C CA . ALA A 1 86 ? 18.340 -9.575 -15.697 1.00 95.25 86 ALA A CA 1
ATOM 659 C C . ALA A 1 86 ? 19.276 -8.680 -14.861 1.00 95.25 86 ALA A C 1
ATOM 661 O O . ALA A 1 86 ? 18.801 -7.907 -14.030 1.00 95.25 86 ALA A O 1
ATOM 662 N N . GLU A 1 87 ? 20.591 -8.744 -15.091 1.00 97.19 87 GLU A N 1
ATOM 663 C CA . GLU A 1 87 ? 21.571 -7.960 -14.333 1.00 97.19 87 GLU A CA 1
ATOM 664 C C . GLU A 1 87 ? 21.536 -6.479 -14.725 1.00 97.19 87 GLU A C 1
ATOM 666 O O . GLU A 1 87 ? 21.506 -5.613 -13.853 1.00 97.19 87 GLU A O 1
ATOM 671 N N . SER A 1 88 ? 21.454 -6.163 -16.018 1.00 97.25 88 SER A N 1
ATOM 672 C CA . SER A 1 88 ? 21.275 -4.792 -16.513 1.00 97.25 88 SER A CA 1
ATOM 673 C C . SER A 1 88 ? 19.954 -4.181 -16.034 1.00 97.25 88 SER A C 1
ATOM 675 O O . SER A 1 88 ? 19.939 -3.021 -15.618 1.00 97.25 88 SER A O 1
ATOM 677 N N . ALA A 1 89 ? 18.869 -4.961 -15.980 1.00 97.62 89 ALA A N 1
ATOM 678 C CA . ALA A 1 89 ? 17.595 -4.517 -15.409 1.00 97.62 89 ALA A CA 1
ATOM 679 C C . ALA A 1 89 ? 17.712 -4.216 -13.904 1.00 97.62 89 ALA A C 1
ATOM 681 O O . ALA A 1 89 ? 17.250 -3.180 -13.418 1.00 97.62 89 ALA A O 1
ATOM 682 N N . LYS A 1 90 ? 18.383 -5.101 -13.161 1.00 98.12 90 LYS A N 1
ATOM 683 C CA . LYS A 1 90 ? 18.640 -4.936 -11.728 1.00 98.12 90 LYS A CA 1
ATOM 684 C C . LYS A 1 90 ? 19.484 -3.698 -11.434 1.00 98.12 90 LYS A C 1
ATOM 686 O O . LYS A 1 90 ? 19.165 -2.949 -10.508 1.00 98.12 90 LYS A O 1
ATOM 691 N N . LEU A 1 91 ? 20.535 -3.473 -12.220 1.00 97.50 91 LEU A N 1
ATOM 692 C CA . LEU A 1 91 ? 21.388 -2.291 -12.119 1.00 97.50 91 LEU A CA 1
ATOM 693 C C . LEU A 1 91 ? 20.600 -1.013 -12.405 1.00 97.50 91 LEU A C 1
ATOM 695 O O . LEU A 1 91 ? 20.715 -0.068 -11.630 1.00 97.50 91 LEU A O 1
ATOM 699 N N . LEU A 1 92 ? 19.756 -1.004 -13.443 1.00 97.62 92 LEU A N 1
ATOM 700 C CA . LEU A 1 92 ? 18.907 0.145 -13.769 1.00 97.62 92 LEU A CA 1
ATOM 701 C C . LEU A 1 92 ? 17.958 0.489 -12.617 1.00 97.62 92 LEU A C 1
ATOM 703 O O . LEU A 1 92 ? 17.879 1.646 -12.216 1.00 97.62 92 LEU A O 1
ATOM 707 N N . PHE A 1 93 ? 17.260 -0.495 -12.045 1.00 98.06 93 PHE A N 1
ATOM 708 C CA . PHE A 1 93 ? 16.342 -0.226 -10.932 1.00 98.06 93 PHE A CA 1
ATOM 709 C C . PHE A 1 93 ? 17.077 0.174 -9.646 1.00 98.06 93 PHE A C 1
ATOM 711 O O . PHE A 1 93 ? 16.593 1.008 -8.889 1.00 98.06 93 PHE A O 1
ATOM 718 N N . THR A 1 94 ? 18.259 -0.394 -9.399 1.00 97.94 94 THR A N 1
ATOM 719 C CA . THR A 1 94 ? 19.093 0.022 -8.263 1.00 97.94 94 THR A CA 1
ATOM 720 C C . THR A 1 94 ? 19.554 1.468 -8.440 1.00 97.94 94 THR A C 1
ATOM 722 O O . THR A 1 94 ? 19.476 2.250 -7.501 1.00 97.94 94 THR A O 1
ATOM 725 N N . GLU A 1 95 ? 19.965 1.848 -9.655 1.00 95.69 95 GLU A N 1
ATOM 726 C CA . GLU A 1 95 ? 20.301 3.231 -9.995 1.00 95.69 95 GLU A CA 1
ATOM 727 C C . GLU A 1 95 ? 19.103 4.168 -9.815 1.00 95.69 95 GLU A C 1
ATOM 729 O O . GLU A 1 95 ? 19.273 5.236 -9.233 1.00 95.69 95 GLU A O 1
ATOM 734 N N . LEU A 1 96 ? 17.903 3.755 -10.242 1.00 96.50 96 LEU A N 1
ATOM 735 C CA . LEU A 1 96 ? 16.670 4.496 -9.986 1.00 96.50 96 LEU A CA 1
ATOM 736 C C . LEU A 1 96 ? 16.491 4.746 -8.487 1.00 96.50 96 LEU A C 1
ATOM 738 O O . LEU A 1 96 ? 16.333 5.894 -8.104 1.00 96.50 96 LEU A O 1
ATOM 742 N N . VAL A 1 97 ? 16.549 3.711 -7.643 1.00 96.88 97 VAL A N 1
ATOM 743 C CA . VAL A 1 97 ? 16.370 3.854 -6.185 1.00 96.88 97 VAL A CA 1
ATOM 744 C C . VAL A 1 97 ? 17.443 4.745 -5.557 1.00 96.88 97 VAL A C 1
ATOM 746 O O . VAL A 1 97 ? 17.121 5.568 -4.708 1.00 96.88 97 VAL A O 1
ATOM 749 N N . ASP A 1 98 ? 18.702 4.594 -5.967 1.00 94.75 98 ASP A N 1
ATOM 750 C CA . ASP A 1 98 ? 19.831 5.263 -5.314 1.00 94.75 98 ASP A CA 1
ATOM 751 C C . ASP A 1 98 ? 20.042 6.710 -5.779 1.00 94.75 98 ASP A C 1
ATOM 753 O O . ASP A 1 98 ? 20.568 7.523 -5.020 1.00 94.75 98 ASP A O 1
ATOM 757 N N . LYS A 1 99 ? 19.685 7.037 -7.027 1.00 91.75 99 LYS A N 1
ATOM 758 C CA . LYS A 1 99 ? 19.957 8.355 -7.629 1.00 91.75 99 LYS A CA 1
ATOM 759 C C . LYS A 1 99 ? 18.707 9.158 -7.967 1.00 91.75 99 LYS A C 1
ATOM 761 O O . LYS A 1 99 ? 18.807 10.369 -8.159 1.00 91.75 99 LYS A O 1
ATOM 766 N N . GLY A 1 100 ? 17.559 8.497 -8.060 1.00 92.38 100 GLY A N 1
ATOM 767 C CA . GLY A 1 100 ? 16.319 9.107 -8.505 1.00 92.38 100 GLY A CA 1
ATOM 768 C C . GLY A 1 100 ? 16.293 9.499 -9.976 1.00 92.38 100 GLY A C 1
ATOM 769 O O . GLY A 1 100 ? 17.141 9.099 -10.777 1.00 92.38 100 GLY A O 1
ATOM 770 N N . LEU A 1 101 ? 15.264 10.261 -10.330 1.00 91.19 101 LEU A N 1
ATOM 771 C CA . LEU A 1 101 ? 15.045 10.829 -11.655 1.00 91.19 101 LEU A CA 1
ATOM 772 C C . LEU A 1 101 ? 15.346 12.318 -11.583 1.00 91.19 101 LEU A C 1
ATOM 774 O O . LEU A 1 101 ? 14.722 13.016 -10.795 1.00 91.19 101 LEU A O 1
ATOM 778 N N . ASN A 1 102 ? 16.290 12.798 -12.388 1.00 87.94 102 ASN A N 1
ATOM 779 C CA . ASN A 1 102 ? 16.632 14.215 -12.478 1.00 87.94 102 ASN A CA 1
ATOM 780 C C . ASN A 1 102 ? 16.521 14.652 -13.935 1.00 87.94 102 ASN A C 1
ATOM 782 O O . ASN A 1 102 ? 17.096 14.015 -14.821 1.00 87.94 102 ASN A O 1
ATOM 786 N N . LEU A 1 103 ? 15.779 15.729 -14.168 1.00 88.25 103 LEU A N 1
ATOM 787 C CA . LEU A 1 103 ? 15.460 16.256 -15.486 1.00 88.25 103 LEU A CA 1
ATOM 788 C C . LEU A 1 103 ? 15.752 17.750 -15.513 1.00 88.25 103 LEU A C 1
ATOM 790 O O . LEU A 1 103 ? 15.487 18.465 -14.548 1.00 88.25 103 LEU A O 1
ATOM 794 N N . SER A 1 104 ? 16.296 18.214 -16.634 1.00 86.56 104 SER A N 1
ATOM 795 C CA . SER A 1 104 ? 16.548 19.627 -16.898 1.00 86.56 104 SER A CA 1
ATOM 796 C C . SER A 1 104 ? 15.790 20.076 -18.138 1.00 86.56 104 SER A C 1
ATOM 798 O O . SER A 1 104 ? 15.729 19.341 -19.125 1.00 86.56 104 SER A O 1
ATOM 800 N N . PHE A 1 105 ? 15.275 21.296 -18.116 1.00 84.69 105 PHE A N 1
ATOM 801 C CA . PHE A 1 105 ? 14.602 21.926 -19.243 1.00 84.69 105 PHE A CA 1
ATOM 802 C C . PHE A 1 105 ? 14.945 23.418 -19.284 1.00 84.69 105 PHE A C 1
ATOM 804 O O . PHE A 1 105 ? 15.330 24.001 -18.276 1.00 84.69 105 PHE A O 1
ATOM 811 N N . GLU A 1 106 ? 14.841 24.028 -20.459 1.00 86.31 106 GLU A N 1
ATOM 812 C CA . GLU A 1 106 ? 15.096 25.459 -20.644 1.00 86.31 106 GLU A CA 1
ATOM 813 C C . GLU A 1 106 ? 13.773 26.222 -20.623 1.00 86.31 106 GLU A C 1
ATOM 815 O O . GLU A 1 106 ? 12.854 25.889 -21.375 1.00 86.31 106 GLU A O 1
ATOM 820 N N . GLU A 1 107 ? 13.687 27.267 -19.805 1.00 83.56 107 GLU A N 1
ATOM 821 C CA . GLU A 1 107 ? 12.531 28.161 -19.739 1.00 83.56 107 GLU A CA 1
ATOM 822 C C . GLU A 1 107 ? 13.014 29.602 -19.557 1.00 83.56 107 GLU A C 1
ATOM 824 O O . GLU A 1 107 ? 13.883 29.873 -18.733 1.00 83.56 107 GLU A O 1
ATOM 829 N N . ASP A 1 108 ? 12.511 30.524 -20.381 1.00 84.25 108 ASP A N 1
ATOM 830 C CA . ASP A 1 108 ? 12.914 31.941 -20.398 1.00 84.25 108 ASP A CA 1
ATOM 831 C C . ASP A 1 108 ? 14.434 32.199 -20.509 1.00 84.25 108 ASP A C 1
ATOM 833 O O . ASP A 1 108 ? 14.940 33.254 -20.127 1.00 84.25 108 ASP A O 1
ATOM 837 N N . GLY A 1 109 ? 15.170 31.255 -21.108 1.00 81.50 109 GLY A N 1
ATOM 838 C CA . GLY A 1 109 ? 16.626 31.331 -21.265 1.00 81.50 109 GLY A CA 1
ATOM 839 C C . GLY A 1 109 ? 17.418 30.929 -20.017 1.00 81.50 109 GLY A C 1
ATOM 840 O O . GLY A 1 109 ? 18.625 31.170 -19.974 1.00 81.50 109 GLY A O 1
ATOM 841 N N . GLU A 1 110 ? 16.754 30.333 -19.025 1.00 83.00 110 GLU A N 1
ATOM 842 C CA . GLU A 1 110 ? 17.360 29.751 -17.834 1.00 83.00 110 GLU A CA 1
ATOM 843 C C . GLU A 1 110 ? 17.160 28.226 -17.807 1.00 83.00 110 GLU A C 1
ATOM 845 O O . GLU A 1 110 ? 16.064 27.713 -18.056 1.00 83.00 110 GLU A O 1
ATOM 850 N N . THR A 1 111 ? 18.209 27.491 -17.427 1.00 84.94 111 THR A N 1
ATOM 851 C CA . THR A 1 111 ? 18.108 26.055 -17.152 1.00 84.94 111 THR A CA 1
ATOM 852 C C . THR A 1 111 ? 17.380 25.828 -15.830 1.00 84.94 111 THR A C 1
ATOM 854 O O . THR A 1 111 ? 17.875 26.171 -14.748 1.00 84.94 111 THR A O 1
ATOM 857 N N . ARG A 1 112 ? 16.221 25.184 -15.918 1.00 86.62 112 ARG A N 1
ATOM 858 C CA . ARG A 1 112 ? 15.418 24.719 -14.791 1.00 86.62 112 ARG A CA 1
ATOM 859 C C . ARG A 1 112 ? 15.538 23.214 -14.637 1.00 86.62 112 ARG A C 1
ATOM 861 O O . ARG A 1 112 ? 15.852 22.487 -15.578 1.00 86.62 112 ARG A O 1
ATOM 868 N N . LEU A 1 113 ? 15.329 22.750 -13.417 1.00 87.06 113 LEU A N 1
ATOM 869 C CA . LEU A 1 113 ? 15.540 21.374 -13.000 1.00 87.06 113 LEU A CA 1
ATOM 870 C C . LEU A 1 113 ? 14.347 20.923 -12.168 1.00 87.06 113 LEU A C 1
ATOM 872 O O . LEU A 1 113 ? 13.854 21.667 -11.325 1.00 87.06 113 LEU A O 1
ATOM 876 N N . PHE A 1 114 ? 13.923 19.683 -12.347 1.00 85.94 114 PHE A N 1
ATOM 877 C CA . PHE A 1 114 ? 13.124 18.998 -11.341 1.00 85.94 114 PHE A CA 1
ATOM 878 C C . PHE A 1 114 ? 13.614 17.569 -11.202 1.00 85.94 114 PHE A C 1
ATOM 880 O O . PHE A 1 114 ? 14.188 16.988 -12.126 1.00 85.94 114 PHE A O 1
ATOM 887 N N . GLY A 1 115 ? 13.401 17.004 -10.023 1.00 78.06 115 GLY A N 1
ATOM 888 C CA . GLY A 1 115 ? 13.791 15.634 -9.785 1.00 78.06 115 GLY A CA 1
ATOM 889 C C . GLY A 1 115 ? 12.961 14.962 -8.713 1.00 78.06 115 GLY A C 1
ATOM 890 O O . GLY A 1 115 ? 12.598 15.555 -7.698 1.00 78.06 115 GLY A O 1
ATOM 891 N N . LEU A 1 116 ? 12.684 13.693 -8.963 1.00 82.94 116 LEU A N 1
ATOM 892 C CA . LEU A 1 116 ? 12.241 12.731 -7.976 1.00 82.94 116 LEU A CA 1
ATOM 893 C C . LEU A 1 116 ? 13.514 12.052 -7.451 1.00 82.94 116 LEU A C 1
ATOM 895 O O . LEU A 1 116 ? 13.913 11.008 -7.958 1.00 82.94 116 LEU A O 1
ATOM 899 N N . ALA A 1 117 ? 14.218 12.707 -6.527 1.00 84.25 117 ALA A N 1
ATOM 900 C CA . ALA A 1 117 ? 15.522 12.280 -6.017 1.00 84.25 117 ALA A CA 1
ATOM 901 C C . ALA A 1 117 ? 15.810 12.892 -4.633 1.00 84.25 117 ALA A C 1
ATOM 903 O O . ALA A 1 117 ? 15.063 13.746 -4.157 1.00 84.25 117 ALA A O 1
ATOM 904 N N . GLY A 1 118 ? 16.916 12.484 -4.004 1.00 83.25 118 GLY A N 1
ATOM 905 C CA . GLY A 1 118 ? 17.391 13.041 -2.732 1.00 83.25 118 GLY A CA 1
ATOM 906 C C . GLY A 1 118 ? 17.111 12.160 -1.512 1.00 83.25 118 GLY A C 1
ATOM 907 O O . GLY A 1 118 ? 16.778 10.982 -1.635 1.00 83.25 118 GLY A O 1
ATOM 908 N N . GLU A 1 119 ? 17.301 12.726 -0.318 1.00 83.69 119 GLU A N 1
ATOM 909 C CA . GLU A 1 119 ? 17.099 12.013 0.948 1.00 83.69 119 GLU A CA 1
ATOM 910 C C . GLU A 1 119 ? 15.632 11.582 1.108 1.00 83.69 119 GLU A C 1
ATOM 912 O O . GLU A 1 119 ? 14.717 12.392 0.964 1.00 83.69 119 GLU A O 1
ATOM 917 N N . GLY A 1 120 ? 15.407 10.297 1.404 1.00 86.25 120 GLY A N 1
ATOM 918 C CA . GLY A 1 120 ? 14.067 9.723 1.539 1.00 86.25 120 GLY A CA 1
ATOM 919 C C . GLY A 1 120 ? 13.390 9.386 0.208 1.00 86.25 120 GLY A C 1
ATOM 920 O O . GLY A 1 120 ? 12.218 9.011 0.203 1.00 86.25 120 GLY A O 1
ATOM 921 N N . TYR A 1 121 ? 14.090 9.488 -0.927 1.00 91.25 121 TYR A N 1
ATOM 922 C CA . TYR A 1 121 ? 13.526 9.139 -2.230 1.00 91.25 121 TYR A CA 1
ATOM 923 C C . TYR A 1 121 ? 13.091 7.666 -2.327 1.00 91.25 121 TYR A C 1
ATOM 925 O O . TYR A 1 121 ? 12.127 7.342 -3.023 1.00 91.25 121 TYR A O 1
ATOM 933 N N . GLU A 1 122 ? 13.717 6.764 -1.572 1.00 93.25 122 GLU A N 1
ATOM 934 C CA . GLU A 1 122 ? 13.270 5.377 -1.462 1.00 93.25 122 GLU A CA 1
ATOM 935 C C . GLU A 1 122 ? 11.792 5.254 -1.042 1.00 93.25 122 GLU A C 1
ATOM 937 O O . GLU A 1 122 ? 11.104 4.344 -1.515 1.00 93.25 122 GLU A O 1
ATOM 942 N N . ASP A 1 123 ? 11.284 6.189 -0.226 1.00 91.88 123 ASP A N 1
ATOM 943 C CA . ASP A 1 123 ? 9.891 6.232 0.222 1.00 91.88 123 ASP A CA 1
ATOM 944 C C . ASP A 1 123 ? 8.953 6.597 -0.927 1.00 91.88 123 ASP A C 1
ATOM 946 O O . ASP A 1 123 ? 7.850 6.052 -1.032 1.00 91.88 123 ASP A O 1
ATOM 950 N N . VAL A 1 124 ? 9.415 7.461 -1.835 1.00 91.94 124 VAL A N 1
ATOM 951 C CA . VAL A 1 124 ? 8.705 7.781 -3.075 1.00 91.94 124 VAL A CA 1
ATOM 952 C C . VAL A 1 124 ? 8.652 6.547 -3.971 1.00 91.94 124 VAL A C 1
ATOM 954 O O . VAL A 1 124 ? 7.579 6.231 -4.490 1.00 91.94 124 VAL A O 1
ATOM 957 N N . VAL A 1 125 ? 9.760 5.809 -4.109 1.00 95.06 125 VAL A N 1
ATOM 958 C CA . VAL A 1 125 ? 9.808 4.607 -4.956 1.00 95.06 125 VAL A CA 1
ATOM 959 C C . VAL A 1 125 ? 8.910 3.502 -4.416 1.00 95.06 125 VAL A C 1
ATOM 961 O O . VAL A 1 125 ? 8.033 3.035 -5.141 1.00 95.06 125 VAL A O 1
ATOM 964 N N . PHE A 1 126 ? 9.082 3.072 -3.158 1.00 94.81 126 PHE A N 1
ATOM 965 C CA . PHE A 1 126 ? 8.243 1.989 -2.637 1.00 94.81 126 PHE A CA 1
ATOM 966 C C . PHE A 1 126 ? 6.786 2.436 -2.493 1.00 94.81 126 PHE A C 1
ATOM 968 O O . PHE A 1 126 ? 5.887 1.642 -2.758 1.00 94.81 126 PHE A O 1
ATOM 975 N N . GLY A 1 127 ? 6.540 3.696 -2.113 1.00 92.06 127 GLY A N 1
ATOM 976 C CA . GLY A 1 127 ? 5.199 4.242 -1.908 1.00 92.06 127 GLY A CA 1
ATOM 977 C C . GLY A 1 127 ? 4.387 4.356 -3.196 1.00 92.06 127 GLY A C 1
ATOM 978 O O . GLY A 1 127 ? 3.156 4.335 -3.138 1.00 92.06 127 GLY A O 1
ATOM 979 N N . ASN A 1 128 ? 5.076 4.413 -4.340 1.00 92.69 128 ASN A N 1
ATOM 980 C CA . ASN A 1 128 ? 4.495 4.520 -5.676 1.00 92.69 128 ASN A CA 1
ATOM 981 C C . ASN A 1 128 ? 4.997 3.416 -6.616 1.00 92.69 128 ASN A C 1
ATOM 983 O O . ASN A 1 128 ? 5.099 3.618 -7.828 1.00 92.69 128 ASN A O 1
ATOM 987 N N . ILE A 1 129 ? 5.301 2.231 -6.073 1.00 95.56 129 ILE A N 1
ATOM 988 C CA . ILE A 1 129 ? 5.880 1.128 -6.853 1.00 95.56 129 ILE A CA 1
ATOM 989 C C . ILE A 1 129 ? 5.027 0.750 -8.071 1.00 95.56 129 ILE A C 1
ATOM 991 O O . ILE A 1 129 ? 5.559 0.328 -9.095 1.00 95.56 129 ILE A O 1
ATOM 995 N N . GLU A 1 130 ? 3.711 0.944 -7.986 1.00 93.81 130 GLU A N 1
ATOM 996 C CA . GLU A 1 130 ? 2.756 0.705 -9.069 1.00 93.81 130 GLU A CA 1
ATOM 997 C C . GLU A 1 130 ? 3.095 1.566 -10.294 1.00 93.81 130 GLU A C 1
ATOM 999 O O . GLU A 1 130 ? 3.179 1.057 -11.409 1.00 93.81 130 GLU A O 1
ATOM 1004 N N . ALA A 1 131 ? 3.382 2.852 -10.078 1.00 93.50 131 ALA A N 1
ATOM 1005 C CA . ALA A 1 131 ? 3.704 3.798 -11.137 1.00 93.50 131 ALA A CA 1
ATOM 1006 C C . ALA A 1 131 ? 5.069 3.487 -11.776 1.00 93.50 131 ALA A C 1
ATOM 1008 O O . ALA A 1 131 ? 5.175 3.353 -12.998 1.00 93.50 131 ALA A O 1
ATOM 1009 N N . PHE A 1 132 ? 6.098 3.281 -10.945 1.00 96.06 132 PHE A N 1
ATOM 1010 C CA . PHE A 1 132 ? 7.452 2.975 -11.413 1.00 96.06 132 PHE A CA 1
ATOM 1011 C C . PHE A 1 132 ? 7.532 1.628 -12.143 1.00 96.06 132 PHE A C 1
ATOM 1013 O O . PHE A 1 132 ? 8.113 1.545 -13.223 1.00 96.06 132 PHE A O 1
ATOM 1020 N N . SER A 1 133 ? 6.926 0.571 -11.596 1.00 97.44 133 SER A N 1
ATOM 1021 C CA . SER A 1 133 ? 6.955 -0.763 -12.214 1.00 97.44 133 SER A CA 1
ATOM 1022 C C . SER A 1 133 ? 6.201 -0.811 -13.547 1.00 97.44 133 SER A C 1
ATOM 1024 O O . SER A 1 133 ? 6.670 -1.460 -14.482 1.00 97.44 133 SER A O 1
ATOM 1026 N N . VAL A 1 134 ? 5.084 -0.083 -13.687 1.00 95.94 134 VAL A N 1
ATOM 1027 C CA . VAL A 1 134 ? 4.380 0.068 -14.974 1.00 95.94 134 VAL A CA 1
ATOM 1028 C C . VAL A 1 134 ? 5.226 0.842 -15.985 1.00 95.94 134 VAL A C 1
ATOM 1030 O O . VAL A 1 134 ? 5.316 0.422 -17.138 1.00 95.94 134 VAL A O 1
ATOM 1033 N N . GLY A 1 135 ? 5.854 1.949 -15.576 1.00 95.00 135 GLY A N 1
ATOM 1034 C CA . GLY A 1 135 ? 6.727 2.730 -16.456 1.00 95.00 135 GLY A CA 1
ATOM 1035 C C . GLY A 1 135 ? 7.900 1.903 -16.986 1.00 95.00 135 GLY A C 1
ATOM 1036 O O . GLY A 1 135 ? 8.131 1.852 -18.193 1.00 95.00 135 GLY A O 1
ATOM 1037 N N . LEU A 1 136 ? 8.571 1.167 -16.096 1.00 97.31 136 LEU A N 1
ATOM 1038 C CA . LEU A 1 136 ? 9.676 0.272 -16.447 1.00 97.31 136 LEU A CA 1
ATOM 1039 C C . LEU A 1 136 ? 9.234 -0.897 -17.333 1.00 97.31 136 LEU A C 1
ATOM 1041 O O . LEU A 1 136 ? 9.937 -1.234 -18.283 1.00 97.31 136 LEU A O 1
ATOM 1045 N N . TYR A 1 137 ? 8.062 -1.485 -17.076 1.00 96.75 137 TYR A N 1
ATOM 1046 C CA . TYR A 1 137 ? 7.469 -2.494 -17.959 1.00 96.75 137 TYR A CA 1
ATOM 1047 C C . TYR A 1 137 ? 7.209 -1.949 -19.365 1.00 96.75 137 TYR A C 1
ATOM 1049 O O . TYR A 1 137 ? 7.470 -2.640 -20.344 1.00 96.75 137 TYR A O 1
ATOM 1057 N N . GLY A 1 138 ? 6.731 -0.707 -19.482 1.00 94.44 138 GLY A N 1
ATOM 1058 C CA . GLY A 1 138 ? 6.497 -0.071 -20.780 1.00 94.44 138 GLY A CA 1
ATOM 1059 C C . GLY A 1 138 ? 7.768 0.088 -21.621 1.00 94.44 138 GLY A C 1
ATOM 1060 O O . GLY A 1 138 ? 7.688 0.079 -22.846 1.00 94.44 138 GLY A O 1
ATOM 1061 N N . MET A 1 139 ? 8.932 0.205 -20.975 1.00 94.94 139 MET A N 1
ATOM 1062 C CA . MET A 1 139 ? 10.233 0.310 -21.642 1.00 94.94 139 MET A CA 1
ATOM 1063 C C . MET A 1 139 ? 10.876 -1.059 -21.889 1.00 94.94 139 MET A C 1
ATOM 1065 O O . MET A 1 139 ? 11.413 -1.306 -22.967 1.00 94.94 139 MET A O 1
ATOM 1069 N N . PHE A 1 140 ? 10.819 -1.954 -20.900 1.00 96.62 140 PHE A N 1
ATOM 1070 C CA . PHE A 1 140 ? 11.530 -3.233 -20.916 1.00 96.62 140 PHE A CA 1
ATOM 1071 C C . PHE A 1 140 ? 10.629 -4.382 -20.406 1.00 96.62 140 PHE A C 1
ATOM 1073 O O . PHE A 1 140 ? 10.884 -4.957 -19.340 1.00 96.62 140 PHE A O 1
ATOM 1080 N N . PRO A 1 141 ? 9.574 -4.758 -21.158 1.00 96.00 141 PRO A N 1
ATOM 1081 C CA . PRO A 1 141 ? 8.544 -5.700 -20.697 1.00 96.00 141 PRO A CA 1
ATOM 1082 C C . PRO A 1 141 ? 9.065 -7.125 -20.470 1.00 96.00 141 PRO A C 1
ATOM 1084 O O . PRO A 1 141 ? 8.488 -7.891 -19.701 1.00 96.00 141 PRO A O 1
ATOM 1087 N N . GLU A 1 142 ? 10.175 -7.492 -21.110 1.00 96.94 142 GLU A N 1
ATOM 1088 C CA . GLU A 1 142 ? 10.824 -8.790 -20.907 1.00 96.94 142 GLU A CA 1
ATOM 1089 C C . GLU A 1 142 ? 11.560 -8.892 -19.559 1.00 96.94 142 GLU A C 1
ATOM 1091 O O . GLU A 1 142 ? 11.858 -10.007 -19.124 1.00 96.94 142 GLU A O 1
ATOM 1096 N N . TYR A 1 143 ? 11.820 -7.762 -18.885 1.00 97.81 143 TYR A N 1
ATOM 1097 C CA . TYR A 1 143 ? 12.665 -7.694 -17.686 1.00 97.81 143 TYR A CA 1
ATOM 1098 C C . TYR A 1 143 ? 11.987 -7.088 -16.458 1.00 97.81 143 TYR A C 1
ATOM 1100 O O . TYR A 1 143 ? 12.428 -7.366 -15.345 1.00 97.81 143 TYR A O 1
ATOM 1108 N N . PHE A 1 144 ? 10.902 -6.328 -16.621 1.00 98.19 144 PHE A N 1
ATOM 1109 C CA . PHE A 1 144 ? 10.117 -5.788 -15.508 1.00 98.19 144 PHE A CA 1
ATOM 1110 C C . PHE A 1 144 ? 8.687 -6.317 -15.513 1.00 98.19 144 PHE A C 1
ATOM 1112 O O . PHE A 1 144 ? 8.135 -6.596 -16.569 1.00 98.19 144 PHE A O 1
ATOM 1119 N N . VAL A 1 145 ? 8.085 -6.455 -14.333 1.00 98.19 145 VAL A N 1
ATOM 1120 C CA . VAL A 1 145 ? 6.694 -6.878 -14.150 1.00 98.19 145 VAL A CA 1
ATOM 1121 C C . VAL A 1 145 ? 5.957 -5.781 -13.382 1.00 98.19 145 VAL A C 1
ATOM 1123 O O . VAL A 1 145 ? 6.365 -5.461 -12.267 1.00 98.19 145 VAL A O 1
ATOM 1126 N N . PRO A 1 146 ? 4.862 -5.216 -13.920 1.00 96.88 146 PRO A N 1
ATOM 1127 C CA . PRO A 1 146 ? 4.041 -4.255 -13.194 1.00 96.88 146 PRO A CA 1
ATOM 1128 C C . PRO A 1 146 ? 3.593 -4.845 -11.860 1.00 96.88 146 PRO A C 1
ATOM 1130 O O . PRO A 1 146 ? 3.045 -5.949 -11.841 1.00 96.88 146 PRO A O 1
ATOM 1133 N N . PHE A 1 147 ? 3.796 -4.119 -10.763 1.00 96.94 147 PHE A N 1
ATOM 1134 C CA . PHE A 1 147 ? 3.423 -4.533 -9.415 1.00 96.94 147 PHE A CA 1
ATOM 1135 C C . PHE A 1 147 ? 2.313 -3.628 -8.871 1.00 96.94 147 PHE A C 1
ATOM 1137 O O . PHE A 1 147 ? 2.581 -2.543 -8.368 1.00 96.94 147 PHE A O 1
ATOM 1144 N N . LEU A 1 148 ? 1.065 -4.092 -8.962 1.00 94.69 148 LEU A N 1
ATOM 1145 C CA . LEU A 1 148 ? -0.165 -3.340 -8.657 1.00 94.69 148 LEU A CA 1
ATOM 1146 C C . LEU A 1 148 ? -0.855 -3.846 -7.377 1.00 94.69 148 LEU A C 1
ATOM 1148 O O . LEU A 1 148 ? -2.069 -3.757 -7.206 1.00 94.69 148 LEU A O 1
ATOM 1152 N N . PHE A 1 149 ? -0.072 -4.463 -6.488 1.00 93.50 149 PHE A N 1
ATOM 1153 C CA . PHE A 1 149 ? -0.547 -5.035 -5.226 1.00 93.50 149 PHE A CA 1
ATOM 1154 C C . PHE A 1 149 ? -0.187 -4.171 -4.015 1.00 93.50 149 PHE A C 1
ATOM 1156 O O . PHE A 1 149 ? -0.155 -4.672 -2.890 1.00 93.50 149 PHE A O 1
ATOM 1163 N N . ARG A 1 150 ? 0.089 -2.875 -4.207 1.00 91.56 150 ARG A N 1
ATOM 1164 C CA . ARG A 1 150 ? 0.287 -1.960 -3.079 1.00 91.56 150 ARG A CA 1
ATOM 1165 C C . ARG A 1 150 ? -1.011 -1.887 -2.273 1.00 91.56 150 ARG A C 1
ATOM 1167 O O . ARG A 1 150 ? -2.094 -1.752 -2.833 1.00 91.56 150 ARG A O 1
ATOM 1174 N N . THR A 1 151 ? -0.914 -2.018 -0.954 1.00 89.69 151 THR A N 1
ATOM 1175 C CA . THR A 1 151 ? -2.032 -2.220 -0.005 1.00 89.69 151 THR A CA 1
ATOM 1176 C C . THR A 1 151 ? -2.798 -3.542 -0.167 1.00 89.69 151 THR A C 1
ATOM 1178 O O . THR A 1 151 ? -3.830 -3.751 0.473 1.00 89.69 151 THR A O 1
ATOM 1181 N N . LYS A 1 152 ? -2.305 -4.454 -1.013 1.00 91.69 152 LYS A N 1
ATOM 1182 C CA . LYS A 1 152 ? -2.912 -5.755 -1.348 1.00 91.69 152 LYS A CA 1
ATOM 1183 C C . LYS A 1 152 ? -1.867 -6.882 -1.353 1.00 91.69 152 LYS A C 1
ATOM 1185 O O . LYS A 1 152 ? -2.017 -7.886 -2.051 1.00 91.69 152 LYS A O 1
ATOM 1190 N N . PHE A 1 153 ? -0.783 -6.721 -0.590 1.00 94.25 153 PHE A N 1
ATOM 1191 C CA . PHE A 1 153 ? 0.298 -7.707 -0.518 1.00 94.25 153 PHE A CA 1
ATOM 1192 C C . PHE A 1 153 ? -0.155 -9.070 0.043 1.00 94.25 153 PHE A C 1
ATOM 1194 O O . PHE A 1 153 ? 0.439 -10.100 -0.275 1.00 94.25 153 PHE A O 1
ATOM 1201 N N . ASP A 1 154 ? -1.233 -9.109 0.831 1.00 92.56 154 ASP A N 1
ATOM 1202 C CA . ASP A 1 154 ? -1.943 -10.332 1.226 1.00 92.56 154 ASP A CA 1
ATOM 1203 C C . ASP A 1 154 ? -2.470 -11.121 0.022 1.00 92.56 154 ASP A C 1
ATOM 1205 O O . ASP A 1 154 ? -2.264 -12.335 -0.051 1.00 92.56 154 ASP A O 1
ATOM 1209 N N . GLN A 1 155 ? -3.104 -10.433 -0.933 1.00 92.75 155 GLN A N 1
ATOM 1210 C CA . GLN A 1 155 ? -3.630 -11.031 -2.159 1.00 92.75 155 GLN A CA 1
ATOM 1211 C C . GLN A 1 155 ? -2.485 -11.558 -3.019 1.00 92.75 155 GLN A C 1
ATOM 1213 O O . GLN A 1 155 ? -2.511 -12.717 -3.428 1.00 92.75 155 GLN A O 1
ATOM 1218 N N . PHE A 1 156 ? -1.432 -10.758 -3.206 1.00 96.12 156 PHE A N 1
ATOM 1219 C CA . PHE A 1 156 ? -0.222 -11.203 -3.897 1.00 96.12 156 PHE A CA 1
ATOM 1220 C C . PHE A 1 156 ? 0.396 -12.438 -3.228 1.00 96.12 156 PHE A C 1
ATOM 1222 O O . PHE A 1 156 ? 0.673 -13.439 -3.884 1.00 96.12 156 PHE A O 1
ATOM 1229 N N . SER A 1 157 ? 0.530 -12.421 -1.900 1.00 95.12 157 SER A N 1
ATOM 1230 C CA . SER A 1 157 ? 1.049 -13.559 -1.136 1.00 95.12 157 SER A CA 1
ATOM 1231 C C . SER A 1 157 ? 0.173 -14.805 -1.290 1.00 95.12 157 SER A C 1
ATOM 1233 O O . SER A 1 157 ? 0.693 -15.919 -1.349 1.00 95.12 157 SER A O 1
ATOM 1235 N N . ALA A 1 158 ? -1.152 -14.648 -1.360 1.00 94.19 158 ALA A N 1
ATOM 1236 C CA . ALA A 1 158 ? -2.076 -15.749 -1.610 1.00 94.19 158 ALA A CA 1
ATOM 1237 C C . ALA A 1 158 ? -1.909 -16.327 -3.023 1.00 94.19 158 ALA A C 1
ATOM 1239 O O . ALA A 1 158 ? -1.883 -17.552 -3.160 1.00 94.19 158 ALA A O 1
ATOM 1240 N N . ILE A 1 159 ? -1.712 -15.481 -4.041 1.00 96.25 159 ILE A N 1
ATOM 1241 C CA . ILE A 1 159 ? -1.368 -15.906 -5.407 1.00 96.25 159 ILE A CA 1
ATOM 1242 C C . ILE A 1 159 ? -0.060 -16.699 -5.382 1.00 96.25 159 ILE A C 1
ATOM 1244 O O . ILE A 1 159 ? -0.037 -17.851 -5.813 1.00 96.25 159 ILE A O 1
ATOM 1248 N N . CYS A 1 160 ? 1.004 -16.147 -4.797 1.00 97.00 160 CYS A N 1
ATOM 1249 C CA . CYS A 1 160 ? 2.303 -16.812 -4.738 1.00 97.00 160 CYS A CA 1
ATOM 1250 C C . CYS A 1 160 ? 2.233 -18.178 -4.046 1.00 97.00 160 CYS A C 1
ATOM 1252 O O . CYS A 1 160 ? 2.732 -19.161 -4.587 1.00 97.00 160 CYS A O 1
ATOM 1254 N N . ARG A 1 161 ? 1.547 -18.283 -2.899 1.00 95.56 161 ARG A N 1
ATOM 1255 C CA . ARG A 1 161 ? 1.322 -19.575 -2.226 1.00 95.56 161 ARG A CA 1
ATOM 1256 C C . ARG A 1 161 ? 0.505 -20.541 -3.081 1.00 95.56 161 ARG A C 1
ATOM 1258 O O . ARG A 1 161 ? 0.816 -21.725 -3.133 1.00 95.56 161 ARG A O 1
ATOM 1265 N N . THR A 1 162 ? -0.539 -20.048 -3.740 1.00 95.19 162 THR A N 1
ATOM 1266 C CA . THR A 1 162 ? -1.453 -20.888 -4.522 1.00 95.19 162 THR A CA 1
ATOM 1267 C C . THR A 1 162 ? -0.786 -21.447 -5.760 1.00 95.19 162 THR A C 1
ATOM 1269 O O . THR A 1 162 ? -1.066 -22.590 -6.093 1.00 95.19 162 THR A O 1
ATOM 1272 N N . PHE A 1 163 ? 0.102 -20.690 -6.399 1.00 95.62 163 PHE A N 1
ATOM 1273 C CA . PHE A 1 163 ? 0.780 -21.068 -7.640 1.00 95.62 163 PHE A CA 1
ATOM 1274 C C . PHE A 1 163 ? 2.253 -21.448 -7.450 1.00 95.62 163 PHE A C 1
ATOM 1276 O O . PHE A 1 163 ? 2.976 -21.599 -8.429 1.00 95.62 163 PHE A O 1
ATOM 1283 N N . ASN A 1 164 ? 2.688 -21.637 -6.200 1.00 95.88 164 ASN A N 1
ATOM 1284 C CA . ASN A 1 164 ? 4.053 -22.015 -5.832 1.00 95.88 164 ASN A CA 1
ATOM 1285 C C . ASN A 1 164 ? 5.138 -21.054 -6.361 1.00 95.88 164 ASN A C 1
ATOM 1287 O O . ASN A 1 164 ? 6.231 -21.489 -6.717 1.00 95.88 164 ASN A O 1
ATOM 1291 N N . ILE A 1 165 ? 4.858 -19.749 -6.392 1.00 97.19 165 ILE A N 1
ATOM 1292 C CA . ILE A 1 165 ? 5.849 -18.721 -6.734 1.00 97.19 165 ILE A CA 1
ATOM 1293 C C . ILE A 1 165 ? 6.674 -18.426 -5.474 1.00 97.19 165 ILE A C 1
ATOM 1295 O O . ILE A 1 165 ? 6.109 -17.939 -4.486 1.00 97.19 165 ILE A O 1
ATOM 1299 N N . PRO A 1 166 ? 7.987 -18.715 -5.459 1.00 95.12 166 PRO A N 1
ATOM 1300 C CA . PRO A 1 166 ? 8.812 -18.476 -4.286 1.00 95.12 166 PRO A CA 1
ATOM 1301 C C . PRO A 1 166 ? 9.032 -16.973 -4.105 1.00 95.12 166 PRO A C 1
ATOM 1303 O O . PRO A 1 166 ? 9.588 -16.311 -4.974 1.00 95.12 166 PRO A O 1
ATOM 1306 N N . ILE A 1 167 ? 8.627 -16.438 -2.955 1.00 94.50 167 ILE A N 1
ATOM 1307 C CA . ILE A 1 167 ? 8.911 -15.053 -2.565 1.00 94.50 167 ILE A CA 1
ATOM 1308 C C . ILE A 1 167 ? 9.670 -15.037 -1.242 1.00 94.50 167 ILE A C 1
ATOM 1310 O O . ILE A 1 167 ? 9.429 -15.862 -0.356 1.00 94.50 167 ILE A O 1
ATOM 1314 N N . SER A 1 168 ? 10.612 -14.106 -1.114 1.00 92.38 168 SER A N 1
ATOM 1315 C CA . SER A 1 168 ? 11.340 -13.883 0.132 1.00 92.38 168 SER A CA 1
ATOM 1316 C C . SER A 1 168 ? 10.450 -13.184 1.167 1.00 92.38 168 SER A C 1
ATOM 1318 O O . SER A 1 168 ? 9.291 -12.853 0.921 1.00 92.38 168 SER A O 1
ATOM 1320 N N . ARG A 1 169 ? 10.958 -13.019 2.391 1.00 92.06 169 ARG A N 1
ATOM 1321 C CA . ARG A 1 169 ? 10.245 -12.261 3.421 1.00 92.06 169 ARG A CA 1
ATOM 1322 C C . ARG A 1 169 ? 10.418 -10.758 3.152 1.00 92.06 169 ARG A C 1
ATOM 1324 O O . ARG A 1 169 ? 11.550 -10.349 2.895 1.00 92.06 169 ARG A O 1
ATOM 1331 N N . PRO A 1 170 ? 9.360 -9.937 3.295 1.00 94.38 170 PRO A N 1
ATOM 1332 C CA . PRO A 1 170 ? 9.485 -8.488 3.196 1.00 94.38 170 PRO A CA 1
ATOM 1333 C C . PRO A 1 170 ? 10.513 -7.912 4.189 1.00 94.38 170 PRO A C 1
ATOM 1335 O O . PRO A 1 170 ? 10.572 -8.386 5.333 1.00 94.38 170 PRO A O 1
ATOM 1338 N N . PRO A 1 171 ? 11.285 -6.881 3.795 1.00 96.44 171 PRO A N 1
ATOM 1339 C CA . PRO A 1 171 ? 12.150 -6.129 4.700 1.00 96.44 171 PRO A CA 1
ATOM 1340 C C . PRO A 1 171 ? 11.342 -5.424 5.789 1.00 96.44 171 PRO A C 1
ATOM 1342 O O . PRO A 1 171 ? 10.163 -5.134 5.610 1.00 96.44 171 PRO A O 1
ATOM 1345 N N . GLY A 1 172 ? 11.979 -5.118 6.918 1.00 94.50 172 GLY A N 1
ATOM 1346 C CA . GLY A 1 172 ? 11.334 -4.445 8.041 1.00 94.50 172 GLY A CA 1
ATOM 1347 C C . GLY A 1 172 ? 10.948 -2.992 7.750 1.00 94.50 172 GLY A C 1
ATOM 1348 O O . GLY A 1 172 ? 11.532 -2.321 6.903 1.00 94.50 172 GLY A O 1
ATOM 1349 N N . LYS A 1 173 ? 9.994 -2.471 8.533 1.00 93.00 173 LYS A N 1
ATOM 1350 C CA . LYS A 1 173 ? 9.416 -1.123 8.380 1.00 93.00 173 LYS A CA 1
ATOM 1351 C C . LYS A 1 173 ? 10.446 0.004 8.220 1.00 93.00 173 LYS A C 1
ATOM 1353 O O . LYS A 1 173 ? 10.210 0.921 7.441 1.00 93.00 173 LYS A O 1
ATOM 1358 N N . THR A 1 174 ? 11.542 -0.045 8.978 1.00 93.38 174 THR A N 1
ATOM 1359 C CA . THR A 1 174 ? 12.569 1.011 9.030 1.00 93.38 174 THR A CA 1
ATOM 1360 C C . THR A 1 174 ? 13.634 0.881 7.942 1.00 93.38 174 THR A C 1
ATOM 1362 O O . THR A 1 174 ? 14.538 1.704 7.887 1.00 93.38 174 THR A O 1
ATOM 1365 N N . GLN A 1 175 ? 13.572 -0.157 7.105 1.00 94.75 175 GLN A N 1
ATOM 1366 C CA . GLN A 1 175 ? 14.555 -0.418 6.056 1.00 94.75 175 GLN A CA 1
ATOM 1367 C C . GLN A 1 175 ? 14.076 0.171 4.720 1.00 94.75 175 GLN A C 1
ATOM 1369 O O . GLN A 1 175 ? 13.791 -0.579 3.792 1.00 94.75 175 GLN A O 1
ATOM 1374 N N . GLY A 1 176 ? 13.929 1.499 4.631 1.00 94.56 176 GLY A N 1
ATOM 1375 C CA . GLY A 1 176 ? 13.329 2.183 3.470 1.00 94.56 176 GLY A CA 1
ATOM 1376 C C . GLY A 1 176 ? 13.937 1.755 2.130 1.00 94.56 176 GLY A C 1
ATOM 1377 O O . GLY A 1 176 ? 13.232 1.247 1.258 1.00 94.56 176 GLY A O 1
ATOM 1378 N N . ARG A 1 177 ? 15.266 1.842 2.005 1.00 95.81 177 ARG A N 1
ATOM 1379 C CA . ARG A 1 177 ? 15.982 1.425 0.791 1.00 95.81 177 ARG A CA 1
ATOM 1380 C C . ARG A 1 177 ? 15.769 -0.051 0.449 1.00 95.81 177 ARG A C 1
ATOM 1382 O O . ARG A 1 177 ? 15.490 -0.379 -0.702 1.00 95.81 177 ARG A O 1
ATOM 1389 N N . ASP A 1 178 ? 15.855 -0.944 1.435 1.00 97.50 178 ASP A N 1
ATOM 1390 C CA . ASP A 1 178 ? 15.642 -2.380 1.203 1.00 97.50 178 ASP A CA 1
ATOM 1391 C C . ASP A 1 178 ? 14.199 -2.659 0.773 1.00 97.50 178 ASP A C 1
ATOM 1393 O O . ASP A 1 178 ? 13.969 -3.526 -0.065 1.00 97.50 178 ASP A O 1
ATOM 1397 N N . ARG A 1 179 ? 13.221 -1.915 1.308 1.00 97.50 179 ARG A N 1
ATOM 1398 C CA . ARG A 1 179 ? 11.812 -2.001 0.897 1.00 97.50 179 ARG A CA 1
ATOM 1399 C C . ARG A 1 179 ? 11.618 -1.575 -0.556 1.00 97.50 179 ARG A C 1
ATOM 1401 O O . ARG A 1 179 ? 10.890 -2.257 -1.271 1.00 97.50 179 ARG A O 1
ATOM 1408 N N . ALA A 1 180 ? 12.284 -0.512 -1.008 1.00 97.50 180 ALA A N 1
ATOM 1409 C CA . ALA A 1 180 ? 12.266 -0.117 -2.417 1.00 97.50 180 ALA A CA 1
ATOM 1410 C C . ALA A 1 180 ? 12.894 -1.201 -3.308 1.00 97.50 180 ALA A C 1
ATOM 1412 O O . ALA A 1 180 ? 12.268 -1.668 -4.259 1.00 97.50 180 ALA A O 1
ATOM 1413 N N . LEU A 1 181 ? 14.087 -1.687 -2.947 1.00 98.25 181 LEU A N 1
ATOM 1414 C CA . LEU A 1 181 ? 14.789 -2.739 -3.690 1.00 98.25 181 LEU A CA 1
ATOM 1415 C C . LEU A 1 181 ? 14.113 -4.110 -3.619 1.00 98.25 181 LEU A C 1
ATOM 1417 O O . LEU A 1 181 ? 14.380 -4.958 -4.467 1.00 98.25 181 LEU A O 1
ATOM 1421 N N . TYR A 1 182 ? 13.213 -4.339 -2.664 1.00 98.44 182 TYR A N 1
ATOM 1422 C CA . TYR A 1 182 ? 12.476 -5.594 -2.542 1.00 98.44 182 TYR A CA 1
ATOM 1423 C C . TYR A 1 182 ? 11.684 -5.943 -3.806 1.00 98.44 182 TYR A C 1
ATOM 1425 O O . TYR A 1 182 ? 11.527 -7.122 -4.127 1.00 98.44 182 TYR A O 1
ATOM 1433 N N . TYR A 1 183 ? 11.254 -4.934 -4.571 1.00 98.50 183 TYR A N 1
ATOM 1434 C CA . TYR A 1 183 ? 10.646 -5.139 -5.883 1.00 98.50 183 TYR A CA 1
ATOM 1435 C C . TYR A 1 183 ? 11.512 -6.000 -6.812 1.00 98.50 183 TYR A C 1
ATOM 1437 O O . TYR A 1 183 ? 10.964 -6.830 -7.528 1.00 98.50 183 TYR A O 1
ATOM 1445 N N . LEU A 1 184 ? 12.845 -5.893 -6.760 1.00 98.38 184 LEU A N 1
ATOM 1446 C CA . LEU A 1 184 ? 13.741 -6.715 -7.580 1.00 98.38 184 LEU A CA 1
ATOM 1447 C C . LEU A 1 184 ? 13.573 -8.210 -7.310 1.00 98.38 184 LEU A C 1
ATOM 1449 O O . LEU A 1 184 ? 13.503 -8.989 -8.255 1.00 98.38 184 LEU A O 1
ATOM 1453 N N . ALA A 1 185 ? 13.459 -8.601 -6.038 1.00 98.06 185 ALA A N 1
ATOM 1454 C CA . ALA A 1 185 ? 13.265 -10.000 -5.661 1.00 98.06 185 ALA A CA 1
ATOM 1455 C C . ALA A 1 185 ? 11.900 -10.526 -6.130 1.00 98.06 185 ALA A C 1
ATOM 1457 O O . ALA A 1 185 ? 11.789 -11.663 -6.586 1.00 98.06 185 ALA A O 1
ATOM 1458 N N . LEU A 1 186 ? 10.859 -9.690 -6.054 1.00 98.38 186 LEU A N 1
ATOM 1459 C CA . LEU A 1 186 ? 9.532 -10.042 -6.565 1.00 98.38 186 LEU A CA 1
ATOM 1460 C C . LEU A 1 186 ? 9.536 -10.160 -8.090 1.00 98.38 186 LEU A C 1
ATOM 1462 O O . LEU A 1 186 ? 9.004 -11.120 -8.640 1.00 98.38 186 LEU A O 1
ATOM 1466 N N . ASN A 1 187 ? 10.163 -9.201 -8.764 1.00 98.44 187 ASN A N 1
ATOM 1467 C CA . ASN A 1 187 ? 10.296 -9.169 -10.209 1.00 98.44 187 ASN A CA 1
ATOM 1468 C C . ASN A 1 187 ? 11.047 -10.402 -10.727 1.00 98.44 187 ASN A C 1
ATOM 1470 O O . ASN A 1 187 ? 10.584 -11.046 -11.661 1.00 98.44 187 ASN A O 1
ATOM 1474 N N . GLU A 1 188 ? 12.156 -10.776 -10.090 1.00 98.00 188 GLU A N 1
ATOM 1475 C CA . GLU A 1 188 ? 12.916 -11.982 -10.428 1.00 98.00 188 GLU A CA 1
ATOM 1476 C C . GLU A 1 188 ? 12.057 -13.249 -10.306 1.00 98.00 188 GLU A C 1
ATOM 1478 O O . GLU A 1 188 ? 11.982 -14.031 -11.255 1.00 98.00 188 GLU A O 1
ATOM 1483 N N . ALA A 1 189 ? 11.340 -13.416 -9.188 1.00 98.31 189 ALA A N 1
ATOM 1484 C CA . ALA A 1 189 ? 10.453 -14.559 -8.974 1.00 98.31 189 ALA A CA 1
ATOM 1485 C C . ALA A 1 189 ? 9.329 -14.643 -10.024 1.00 98.31 189 ALA A C 1
ATOM 1487 O O . ALA A 1 189 ? 9.010 -15.724 -10.523 1.00 98.31 189 ALA A O 1
ATOM 1488 N N . LEU A 1 190 ? 8.745 -13.501 -10.392 1.00 98.44 190 LEU A N 1
ATOM 1489 C CA . LEU A 1 190 ? 7.690 -13.421 -11.403 1.00 98.44 190 LEU A CA 1
ATOM 1490 C C . LEU A 1 190 ? 8.221 -13.665 -12.822 1.00 98.44 190 LEU A C 1
ATOM 1492 O O . LEU A 1 190 ? 7.561 -14.336 -13.615 1.00 98.44 190 LEU A O 1
ATOM 1496 N N . GLN A 1 191 ? 9.421 -13.177 -13.142 1.00 97.75 191 GLN A N 1
ATOM 1497 C CA . GLN A 1 191 ? 10.079 -13.445 -14.422 1.00 97.75 191 GLN A CA 1
ATOM 1498 C C . GLN A 1 191 ? 10.490 -14.915 -14.555 1.00 97.75 191 GLN A C 1
ATOM 1500 O O . GLN A 1 191 ? 10.400 -15.481 -15.643 1.00 97.75 191 GLN A O 1
ATOM 1505 N N . GLU A 1 192 ? 10.922 -15.554 -13.466 1.00 97.50 192 GLU A N 1
ATOM 1506 C CA . GLU A 1 192 ? 11.177 -16.996 -13.449 1.00 97.50 192 GLU A CA 1
ATOM 1507 C C . GLU A 1 192 ? 9.891 -17.779 -13.711 1.00 97.50 192 GLU A C 1
ATOM 1509 O O . GLU A 1 192 ? 9.851 -18.604 -14.623 1.00 97.50 192 GLU A O 1
ATOM 1514 N N . PHE A 1 193 ? 8.813 -17.455 -12.990 1.00 97.88 193 PHE A N 1
ATOM 1515 C CA . PHE A 1 193 ? 7.500 -18.059 -13.211 1.00 97.88 193 PHE A CA 1
ATOM 1516 C C . PHE A 1 193 ? 7.049 -17.911 -14.672 1.00 97.88 193 PHE A C 1
ATOM 1518 O O . PHE A 1 193 ? 6.667 -18.891 -15.313 1.00 97.88 193 PHE A O 1
ATOM 1525 N N . ARG A 1 194 ? 7.176 -16.705 -15.240 1.00 97.44 194 ARG A N 1
ATOM 1526 C CA . ARG A 1 194 ? 6.881 -16.431 -16.653 1.00 97.44 194 ARG A CA 1
ATOM 1527 C C . ARG A 1 194 ? 7.652 -17.358 -17.590 1.00 97.44 194 ARG A C 1
ATOM 1529 O O . ARG A 1 194 ? 7.052 -17.959 -18.478 1.00 97.44 194 ARG A O 1
ATOM 1536 N N . ARG A 1 195 ? 8.969 -17.480 -17.392 1.00 96.31 195 ARG A N 1
ATOM 1537 C CA . ARG A 1 195 ? 9.857 -18.285 -18.246 1.00 96.31 195 ARG A CA 1
ATOM 1538 C C . ARG A 1 195 ? 9.555 -19.778 -18.139 1.00 96.31 195 ARG A C 1
ATOM 1540 O O . ARG A 1 195 ? 9.432 -20.435 -19.172 1.00 96.31 195 ARG A O 1
ATOM 1547 N N . VAL A 1 196 ? 9.367 -20.299 -16.926 1.00 96.19 196 VAL A N 1
ATOM 1548 C CA . VAL A 1 196 ? 9.017 -21.710 -16.681 1.00 96.19 196 VAL A CA 1
ATOM 1549 C C . VAL A 1 196 ? 7.696 -22.081 -17.359 1.00 96.19 196 VAL A C 1
ATOM 1551 O O . VAL A 1 196 ? 7.598 -23.137 -17.985 1.00 96.19 196 VAL A O 1
ATOM 1554 N N . HIS A 1 197 ? 6.700 -21.195 -17.294 1.00 96.50 197 HIS A N 1
ATOM 1555 C CA . HIS A 1 197 ? 5.381 -21.422 -17.886 1.00 96.50 197 HIS A CA 1
ATOM 1556 C C . HIS A 1 197 ? 5.245 -20.925 -19.334 1.00 96.50 197 HIS A C 1
ATOM 1558 O O . HIS A 1 197 ? 4.171 -21.060 -19.915 1.00 96.50 197 HIS A O 1
ATOM 1564 N N . GLN A 1 198 ? 6.326 -20.414 -19.938 1.00 96.38 198 GLN A N 1
ATOM 1565 C CA . GLN A 1 198 ? 6.366 -19.906 -21.318 1.00 96.38 198 GLN A CA 1
ATOM 1566 C C . GLN A 1 198 ? 5.317 -18.818 -21.598 1.00 96.38 198 GLN A C 1
ATOM 1568 O O . GLN A 1 198 ? 4.793 -18.726 -22.706 1.00 96.38 198 GLN A O 1
ATOM 1573 N N . LEU A 1 199 ? 5.015 -17.999 -20.592 1.00 98.00 199 LEU A N 1
ATOM 1574 C CA . LEU A 1 199 ? 4.075 -16.894 -20.724 1.00 98.00 199 LEU A CA 1
ATOM 1575 C C . LEU A 1 199 ? 4.764 -15.709 -21.413 1.00 98.00 199 LEU A C 1
ATOM 1577 O O . LEU A 1 199 ? 5.903 -15.345 -21.106 1.00 98.00 199 LEU A O 1
ATOM 1581 N N . THR A 1 200 ? 4.062 -15.049 -22.320 1.00 98.06 200 THR A N 1
ATOM 1582 C CA . THR A 1 200 ? 4.455 -13.717 -22.786 1.00 98.06 200 THR A CA 1
ATOM 1583 C C . THR A 1 200 ? 4.290 -12.686 -21.657 1.00 98.06 200 THR A C 1
ATOM 1585 O O . THR A 1 200 ? 3.578 -12.936 -20.677 1.00 98.06 200 THR A O 1
ATOM 1588 N N . PRO A 1 201 ? 4.928 -11.503 -21.738 1.00 98.31 201 PRO A N 1
ATOM 1589 C CA . PRO A 1 201 ? 4.746 -10.484 -20.708 1.00 98.31 201 PRO A CA 1
ATOM 1590 C C . PRO A 1 201 ? 3.275 -10.066 -20.485 1.00 98.31 201 PRO A C 1
ATOM 1592 O O . PRO A 1 201 ? 2.869 -9.987 -19.325 1.00 98.31 201 PRO A O 1
ATOM 1595 N N . PRO A 1 202 ? 2.435 -9.854 -21.523 1.00 98.12 202 PRO A N 1
ATOM 1596 C CA . PRO A 1 202 ? 1.007 -9.578 -21.324 1.00 98.12 202 PRO A CA 1
ATOM 1597 C C . PRO A 1 202 ? 0.238 -10.742 -20.681 1.00 98.12 202 PRO A C 1
ATOM 1599 O O . PRO A 1 202 ? -0.657 -10.525 -19.866 1.00 98.12 202 PRO A O 1
ATOM 1602 N N . GLU A 1 203 ? 0.609 -11.987 -20.988 1.00 98.31 203 GLU A N 1
ATOM 1603 C CA . GLU A 1 203 ? 0.009 -13.167 -20.359 1.00 98.31 203 GLU A CA 1
ATOM 1604 C C . GLU A 1 203 ? 0.320 -13.255 -18.864 1.00 98.31 203 GLU A C 1
ATOM 1606 O O . GLU A 1 203 ? -0.575 -13.559 -18.080 1.00 98.31 203 GLU A O 1
ATOM 1611 N N . LEU A 1 204 ? 1.544 -12.919 -18.440 1.00 98.44 204 LEU A N 1
ATOM 1612 C CA . LEU A 1 204 ? 1.872 -12.831 -17.014 1.00 98.44 204 LEU A CA 1
ATOM 1613 C C . LEU A 1 204 ? 0.999 -11.788 -16.293 1.00 98.44 204 LEU A C 1
ATOM 1615 O O . LEU A 1 204 ? 0.553 -12.022 -15.171 1.00 98.44 204 LEU A O 1
ATOM 1619 N N . ILE A 1 205 ? 0.731 -10.647 -16.929 1.00 97.88 205 ILE A N 1
ATOM 1620 C CA . ILE A 1 205 ? -0.132 -9.599 -16.363 1.00 97.88 205 ILE A CA 1
ATOM 1621 C C . ILE A 1 205 ? -1.567 -10.111 -16.225 1.00 97.88 205 ILE A C 1
ATOM 1623 O O . ILE A 1 205 ? -2.154 -10.004 -15.148 1.00 97.88 205 ILE A O 1
ATOM 1627 N N . ALA A 1 206 ? -2.117 -10.721 -17.276 1.00 97.56 206 ALA A N 1
ATOM 1628 C CA . ALA A 1 206 ? -3.446 -11.326 -17.226 1.00 97.56 206 ALA A CA 1
ATOM 1629 C C . ALA A 1 206 ? -3.527 -12.450 -16.181 1.00 97.56 206 ALA A C 1
ATOM 1631 O O . ALA A 1 206 ? -4.551 -12.605 -15.514 1.00 97.56 206 ALA A O 1
ATOM 1632 N N . PHE A 1 207 ? -2.443 -13.206 -15.996 1.00 97.88 207 PHE A N 1
ATOM 1633 C CA . PHE A 1 207 ? -2.343 -14.209 -14.946 1.00 97.88 207 PHE A CA 1
ATOM 1634 C C . PHE A 1 207 ? -2.477 -13.577 -13.555 1.00 97.88 207 PHE A C 1
ATOM 1636 O O . PHE A 1 207 ? -3.307 -14.020 -12.763 1.00 97.88 207 PHE A O 1
ATOM 1643 N N . LEU A 1 208 ? -1.691 -12.535 -13.265 1.00 97.31 208 LEU A N 1
ATOM 1644 C CA . LEU A 1 208 ? -1.643 -11.898 -11.947 1.00 97.31 208 LEU A CA 1
ATOM 1645 C C . LEU A 1 208 ? -2.927 -11.149 -11.589 1.00 97.31 208 LEU A C 1
ATOM 1647 O O . LEU A 1 208 ? -3.348 -11.196 -10.434 1.00 97.31 208 LEU A O 1
ATOM 1651 N N . TYR A 1 209 ? -3.529 -10.450 -12.551 1.00 95.75 209 TYR A N 1
ATOM 1652 C CA . TYR A 1 209 ? -4.578 -9.467 -12.270 1.00 95.75 209 TYR A CA 1
ATOM 1653 C C . TYR A 1 209 ? -5.982 -9.876 -12.720 1.00 95.75 209 TYR A C 1
ATOM 1655 O O . TYR A 1 209 ? -6.938 -9.189 -12.369 1.00 95.75 209 TYR A O 1
ATOM 1663 N N . ASP A 1 210 ? -6.131 -10.988 -13.444 1.00 94.94 210 ASP A N 1
ATOM 1664 C CA . ASP A 1 210 ? -7.445 -11.522 -13.821 1.00 94.94 210 ASP A CA 1
ATOM 1665 C C . ASP A 1 210 ? -7.590 -13.003 -13.435 1.00 94.94 210 ASP A C 1
ATOM 1667 O O . ASP A 1 210 ? -8.390 -13.336 -12.557 1.00 94.94 210 ASP A O 1
ATOM 1671 N N . PHE A 1 211 ? -6.761 -13.890 -13.993 1.00 95.25 211 PHE A N 1
ATOM 1672 C CA . PHE A 1 211 ? -6.899 -15.334 -13.777 1.00 95.25 211 PHE A CA 1
ATOM 1673 C C . PHE A 1 211 ? -6.722 -15.742 -12.308 1.00 95.25 211 PHE A C 1
ATOM 1675 O O . PHE A 1 211 ? -7.601 -16.382 -11.726 1.00 95.25 211 PHE A O 1
ATOM 1682 N N . ALA A 1 212 ? -5.591 -15.391 -11.689 1.00 94.69 212 ALA A N 1
ATOM 1683 C CA . ALA A 1 212 ? -5.284 -15.816 -10.328 1.00 94.69 212 ALA A CA 1
ATOM 1684 C C . ALA A 1 212 ? -6.291 -15.264 -9.297 1.00 94.69 212 ALA A C 1
ATOM 1686 O O . ALA A 1 212 ? -6.766 -16.052 -8.476 1.00 94.69 212 ALA A O 1
ATOM 1687 N N . PRO A 1 213 ? -6.709 -13.982 -9.350 1.00 91.75 213 PRO A N 1
ATOM 1688 C CA . PRO A 1 213 ? -7.789 -13.476 -8.507 1.00 91.75 213 PRO A CA 1
ATOM 1689 C C . PRO A 1 213 ? -9.102 -14.254 -8.654 1.00 91.75 213 PRO A C 1
ATOM 1691 O O . PRO A 1 213 ? -9.721 -14.570 -7.642 1.00 91.75 213 PRO A O 1
ATOM 1694 N N . ARG A 1 214 ? -9.510 -14.631 -9.875 1.00 90.44 214 ARG A N 1
ATOM 1695 C CA . ARG A 1 214 ? -10.731 -15.434 -10.101 1.00 90.44 214 ARG A CA 1
ATOM 1696 C C . ARG A 1 214 ? -10.638 -16.826 -9.491 1.00 90.44 214 ARG A C 1
ATOM 1698 O O . ARG A 1 214 ? -11.614 -17.304 -8.920 1.00 90.44 214 ARG A O 1
ATOM 1705 N N . VAL A 1 215 ? -9.467 -17.458 -9.568 1.00 89.75 215 VAL A N 1
ATOM 1706 C CA . VAL A 1 215 ? -9.209 -18.744 -8.900 1.00 89.75 215 VAL A CA 1
ATOM 1707 C C . VAL A 1 215 ? -9.332 -18.607 -7.378 1.00 89.75 215 VAL A C 1
ATOM 1709 O O . VAL A 1 215 ? -9.828 -19.515 -6.716 1.00 89.75 215 VAL A O 1
ATOM 1712 N N . LEU A 1 216 ? -8.906 -17.471 -6.820 1.00 87.75 216 LEU A N 1
ATOM 1713 C CA . LEU A 1 216 ? -8.912 -17.208 -5.377 1.00 87.75 216 LEU A CA 1
ATOM 1714 C C . LEU A 1 216 ? -10.229 -16.640 -4.834 1.00 87.75 216 LEU A C 1
ATOM 1716 O O . LEU A 1 216 ? -10.425 -16.637 -3.621 1.00 87.75 216 LEU A O 1
ATOM 1720 N N . ALA A 1 217 ? -11.140 -16.176 -5.690 1.00 80.50 217 ALA A N 1
ATOM 1721 C CA . ALA A 1 217 ? -12.385 -15.515 -5.288 1.00 80.50 217 ALA A CA 1
ATOM 1722 C C . ALA A 1 217 ? -13.360 -16.416 -4.4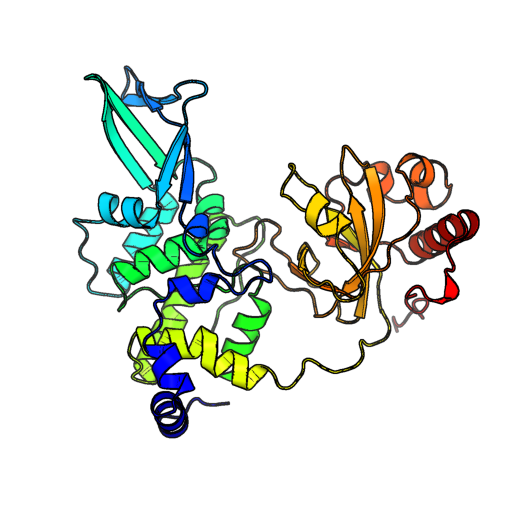94 1.00 80.50 217 ALA A C 1
ATOM 1724 O O . ALA A 1 217 ? -14.375 -15.937 -3.993 1.00 80.50 217 ALA A O 1
ATOM 1725 N N . ALA A 1 218 ? -13.051 -17.706 -4.338 1.00 55.94 218 ALA A N 1
ATOM 1726 C CA . ALA A 1 218 ? -13.926 -18.728 -3.772 1.00 55.94 218 ALA A CA 1
ATOM 1727 C C . ALA A 1 218 ? -14.197 -18.641 -2.249 1.00 55.94 218 ALA A C 1
ATOM 1729 O O . ALA A 1 218 ? -14.921 -19.491 -1.737 1.00 55.94 218 ALA A O 1
ATOM 1730 N N . GLU A 1 219 ? -13.681 -17.651 -1.508 1.00 53.91 219 GLU A N 1
ATOM 1731 C CA . GLU A 1 219 ? -13.790 -17.633 -0.030 1.00 53.91 219 GLU A CA 1
ATOM 1732 C C . GLU A 1 219 ? -14.402 -16.365 0.605 1.00 53.91 219 GLU A C 1
ATOM 1734 O O . GLU A 1 219 ? -14.402 -16.233 1.831 1.00 53.91 219 GLU A O 1
ATOM 1739 N N . GLN A 1 220 ? -14.953 -15.420 -0.168 1.00 56.81 220 GLN A N 1
ATOM 1740 C CA . GLN A 1 220 ? -15.270 -14.088 0.386 1.00 56.81 220 GLN A CA 1
ATOM 1741 C C . GLN A 1 220 ? -16.658 -13.875 1.023 1.00 56.81 220 GLN A C 1
ATOM 1743 O O . GLN A 1 220 ? -16.851 -12.829 1.639 1.00 56.81 220 GLN A O 1
ATOM 1748 N N . ASP A 1 221 ? -17.558 -14.862 1.030 1.00 54.91 221 ASP A N 1
ATOM 1749 C CA . ASP A 1 221 ? -18.922 -14.718 1.590 1.00 54.91 221 ASP A CA 1
ATOM 1750 C C . ASP A 1 221 ? -19.190 -15.547 2.863 1.00 54.91 221 ASP A C 1
ATOM 1752 O O . ASP A 1 221 ? -20.303 -16.004 3.123 1.00 54.91 221 ASP A O 1
ATOM 1756 N N . SER A 1 222 ? -18.177 -15.748 3.708 1.00 65.00 222 SER A N 1
ATOM 1757 C CA . SER A 1 222 ? -18.397 -16.335 5.039 1.00 65.00 222 SER A CA 1
ATOM 1758 C C . SER A 1 222 ? -18.756 -15.265 6.075 1.00 65.00 222 SER A C 1
ATOM 1760 O O . SER A 1 222 ? -18.226 -14.152 6.044 1.00 65.00 222 SER A O 1
ATOM 1762 N N . GLU A 1 223 ? -19.608 -15.597 7.051 1.00 84.00 223 GLU A N 1
ATOM 1763 C CA . GLU A 1 223 ? -19.820 -14.732 8.219 1.00 84.00 223 GLU A CA 1
ATOM 1764 C C . GLU A 1 223 ? -18.479 -14.398 8.900 1.00 84.00 223 GLU A C 1
ATOM 1766 O O . GLU A 1 223 ? -17.536 -15.202 8.918 1.00 84.00 223 GLU A O 1
ATOM 1771 N N . LEU A 1 224 ? -18.360 -13.177 9.434 1.00 90.38 224 LEU A N 1
ATOM 1772 C CA . LEU A 1 224 ? -17.180 -12.801 10.210 1.00 90.38 224 LEU A CA 1
ATOM 1773 C C . LEU A 1 224 ? -17.187 -13.580 11.531 1.00 90.38 224 LEU A C 1
ATOM 1775 O O . LEU A 1 224 ? -18.215 -13.591 12.212 1.00 90.38 224 LEU A O 1
ATOM 1779 N N . PRO A 1 225 ? -16.052 -14.165 11.949 1.00 92.25 225 PRO A N 1
ATOM 1780 C CA . PRO A 1 225 ? -15.967 -14.801 13.251 1.00 92.25 225 PRO A CA 1
ATOM 1781 C C . PRO A 1 225 ? -16.170 -13.754 14.361 1.00 92.25 225 PRO A C 1
ATOM 1783 O O . PRO A 1 225 ? -16.040 -12.544 14.120 1.00 92.25 225 PRO A O 1
ATOM 1786 N N . PRO A 1 226 ? -16.468 -14.184 15.597 1.00 93.19 226 PRO A N 1
ATOM 1787 C CA . PRO A 1 226 ? -16.457 -13.293 16.748 1.00 93.19 226 PRO A CA 1
ATOM 1788 C C . PRO A 1 226 ? -15.114 -12.551 16.859 1.00 93.19 226 PRO A C 1
ATOM 1790 O O . PRO A 1 226 ? -14.068 -13.147 16.590 1.00 93.19 226 PRO A O 1
ATOM 1793 N N . PRO A 1 227 ? -15.115 -11.263 17.246 1.00 95.31 227 PRO A N 1
ATOM 1794 C CA . PRO A 1 227 ? -13.874 -10.522 17.431 1.00 95.31 227 PRO A CA 1
ATOM 1795 C C . PRO A 1 227 ? -13.030 -11.150 18.542 1.00 95.31 227 PRO A C 1
ATOM 1797 O O . PRO A 1 227 ? -13.563 -11.582 19.563 1.00 95.31 227 PRO A O 1
ATOM 1800 N N . SER A 1 228 ? -11.710 -11.140 18.379 1.00 95.06 228 SER A N 1
ATOM 1801 C CA . SER A 1 228 ? -10.775 -11.607 19.407 1.00 95.06 228 SER A CA 1
ATOM 1802 C C . SER A 1 228 ? -10.097 -10.455 20.151 1.00 95.06 228 SER A C 1
ATOM 1804 O O . SER A 1 228 ? -9.720 -10.607 21.315 1.00 95.06 228 SER A O 1
ATOM 1806 N N . ARG A 1 229 ? -9.946 -9.296 19.495 1.00 96.19 229 ARG A N 1
ATOM 1807 C CA . ARG A 1 229 ? -9.247 -8.108 20.007 1.00 96.19 229 ARG A CA 1
ATOM 1808 C C . ARG A 1 229 ? -9.885 -6.810 19.510 1.00 96.19 229 ARG A C 1
ATOM 1810 O O . ARG A 1 229 ? -10.744 -6.815 18.626 1.00 96.19 229 ARG A O 1
ATOM 1817 N N . VAL A 1 230 ? -9.434 -5.697 20.088 1.00 97.69 230 VAL A N 1
ATOM 1818 C CA . VAL A 1 230 ? -9.765 -4.338 19.646 1.00 97.69 230 VAL A CA 1
ATOM 1819 C C . VAL A 1 230 ? -8.491 -3.642 19.178 1.00 97.69 230 VAL A C 1
ATOM 1821 O O . VAL A 1 230 ? -7.463 -3.684 19.856 1.00 97.69 230 VAL A O 1
ATOM 1824 N N . TRP A 1 231 ? -8.562 -2.989 18.025 1.00 97.44 231 TRP A N 1
ATOM 1825 C CA . TRP A 1 231 ? -7.473 -2.236 17.415 1.00 97.44 231 TRP A CA 1
ATOM 1826 C C . TRP A 1 231 ? -7.837 -0.763 17.333 1.00 97.44 231 TRP A C 1
ATOM 1828 O O . TRP A 1 231 ? -8.987 -0.417 17.081 1.00 97.44 231 TRP A O 1
ATOM 1838 N N . PHE A 1 232 ? -6.852 0.107 17.521 1.00 96.50 232 PHE A N 1
ATOM 1839 C CA . PHE A 1 232 ? -7.011 1.541 17.332 1.00 96.50 232 PHE A CA 1
ATOM 1840 C C . PHE A 1 232 ? -6.377 1.958 16.009 1.00 96.50 232 PHE A C 1
ATOM 1842 O O . PHE A 1 232 ? -5.222 1.622 15.736 1.00 96.50 232 PHE A O 1
ATOM 1849 N N . THR A 1 233 ? -7.113 2.698 15.187 1.00 95.62 233 THR A N 1
ATOM 1850 C CA . THR A 1 233 ? -6.602 3.249 13.933 1.00 95.62 233 THR A CA 1
ATOM 1851 C C . THR A 1 233 ? -6.979 4.714 13.766 1.00 95.62 233 THR A C 1
ATOM 1853 O O . THR A 1 233 ? -7.795 5.244 14.520 1.00 95.62 233 THR A O 1
ATOM 1856 N N . MET A 1 234 ? -6.316 5.391 12.833 1.00 94.00 234 MET A N 1
ATOM 1857 C CA . MET A 1 234 ? -6.410 6.838 12.652 1.00 94.00 234 MET A CA 1
ATOM 1858 C C . MET A 1 234 ? -6.820 7.170 11.221 1.00 94.00 234 MET A C 1
ATOM 1860 O O . MET A 1 234 ? -6.347 6.505 10.304 1.00 94.00 234 MET A O 1
ATOM 1864 N N . GLY A 1 235 ? -7.645 8.202 11.055 1.00 93.56 235 GLY A N 1
ATOM 1865 C CA . GLY A 1 235 ? -8.022 8.762 9.761 1.00 93.56 235 GLY A CA 1
ATOM 1866 C C . GLY A 1 235 ? -7.921 10.277 9.710 1.00 93.56 235 GLY A C 1
ATOM 1867 O O . GLY A 1 235 ? -8.098 10.952 10.728 1.00 93.56 235 GLY A O 1
ATOM 1868 N N . GLY A 1 236 ? -7.617 10.792 8.522 1.00 90.75 236 GLY A N 1
ATOM 1869 C CA . GLY A 1 236 ? -7.473 12.218 8.213 1.00 90.75 236 GLY A CA 1
ATOM 1870 C C . GLY A 1 236 ? -6.049 12.741 8.355 1.00 90.75 236 GLY A C 1
ATOM 1871 O O . GLY A 1 236 ? -5.845 13.943 8.529 1.00 90.75 236 GLY A O 1
ATOM 1872 N N . VAL A 1 237 ? -5.052 11.852 8.356 1.00 86.00 237 VAL A N 1
ATOM 1873 C CA . VAL A 1 237 ? -3.647 12.251 8.504 1.00 86.00 237 VAL A CA 1
ATOM 1874 C C . VAL A 1 237 ? -3.237 13.072 7.283 1.00 86.00 237 VAL A C 1
ATOM 1876 O O . VAL A 1 237 ? -3.374 12.615 6.156 1.00 86.00 237 VAL A O 1
ATOM 1879 N N . ASN A 1 238 ? -2.721 14.282 7.512 1.00 81.50 238 ASN A N 1
ATOM 1880 C CA . ASN A 1 238 ? -2.266 15.203 6.462 1.00 81.50 238 ASN A CA 1
ATOM 1881 C C . ASN A 1 238 ? -3.330 15.538 5.399 1.00 81.50 238 ASN A C 1
ATOM 1883 O O . ASN A 1 238 ? -2.979 15.799 4.254 1.00 81.50 238 ASN A O 1
ATOM 1887 N N . ASN A 1 239 ? -4.618 15.548 5.771 1.00 76.56 239 ASN A N 1
ATOM 1888 C CA . ASN A 1 239 ? -5.724 15.846 4.853 1.00 76.56 239 ASN A CA 1
ATOM 1889 C C . ASN A 1 239 ? -5.729 14.950 3.596 1.00 76.56 239 ASN A C 1
ATOM 1891 O O . ASN A 1 239 ? -5.958 15.408 2.481 1.00 76.56 239 ASN A O 1
ATOM 1895 N N . ASN A 1 240 ? -5.453 13.662 3.790 1.00 82.12 240 ASN A N 1
ATOM 1896 C CA . ASN A 1 240 ? -5.329 12.640 2.749 1.00 82.12 240 ASN A CA 1
ATOM 1897 C C . ASN A 1 240 ? -6.659 12.177 2.113 1.00 82.12 240 ASN A C 1
ATOM 1899 O O . ASN A 1 240 ? -6.667 11.141 1.457 1.00 82.12 240 ASN A O 1
ATOM 1903 N N . GLY A 1 241 ? -7.772 12.890 2.316 1.00 86.00 241 GLY A N 1
ATOM 1904 C CA . GLY A 1 241 ? -9.093 12.502 1.797 1.00 86.00 241 GLY A CA 1
ATOM 1905 C C . GLY A 1 241 ? -9.866 11.492 2.660 1.00 86.00 241 GLY A C 1
ATOM 1906 O O . GLY A 1 241 ? -11.000 11.137 2.344 1.00 86.00 241 GLY A O 1
ATOM 1907 N N . ASP A 1 242 ? -9.287 11.023 3.773 1.00 93.19 242 ASP A N 1
ATOM 1908 C CA . ASP A 1 242 ? -9.951 10.060 4.662 1.00 93.19 242 ASP A CA 1
ATOM 1909 C C . ASP A 1 242 ? -11.255 10.611 5.250 1.00 93.19 242 ASP A C 1
ATOM 1911 O O . ASP A 1 242 ? -12.151 9.845 5.581 1.00 93.19 242 ASP A O 1
ATOM 1915 N N . PHE A 1 243 ? -11.354 11.925 5.460 1.00 94.50 243 PHE A N 1
ATOM 1916 C CA . PHE A 1 243 ? -12.525 12.525 6.092 1.00 94.50 243 PHE A CA 1
ATOM 1917 C C . PHE A 1 243 ? -13.765 12.429 5.211 1.00 94.50 243 PHE A C 1
ATOM 1919 O O . PHE A 1 243 ? -14.830 12.100 5.724 1.00 94.50 243 PHE A O 1
ATOM 1926 N N . GLU A 1 244 ? -13.607 12.665 3.915 1.00 94.12 244 GLU A N 1
ATOM 1927 C CA . GLU A 1 244 ? -14.643 12.546 2.897 1.00 94.12 244 GLU A CA 1
ATOM 1928 C C . GLU A 1 244 ? -15.133 11.097 2.814 1.00 94.12 244 GLU A C 1
ATOM 1930 O O . GLU A 1 244 ? -16.323 10.839 2.994 1.00 94.12 244 GLU A O 1
ATOM 1935 N N . PHE A 1 245 ? -14.203 10.139 2.685 1.00 94.31 245 PHE A N 1
ATOM 1936 C CA . PHE A 1 245 ? -14.533 8.711 2.719 1.00 94.31 245 PHE A CA 1
ATOM 1937 C C . PHE A 1 245 ? -15.266 8.332 4.010 1.00 94.31 245 PHE A C 1
ATOM 1939 O O . PHE A 1 245 ? -16.300 7.665 3.990 1.00 94.31 245 PHE A O 1
ATOM 1946 N N . LEU A 1 246 ? -14.736 8.755 5.161 1.00 95.88 246 LEU A N 1
ATOM 1947 C CA . LEU A 1 246 ? -15.315 8.411 6.449 1.00 95.88 246 LEU A CA 1
ATOM 1948 C C . LEU A 1 246 ? -16.701 9.016 6.618 1.00 95.88 246 LEU A C 1
ATOM 1950 O O . LEU A 1 246 ? -17.537 8.342 7.207 1.00 95.88 246 LEU A O 1
ATOM 1954 N N . ASP A 1 247 ? -16.968 10.224 6.126 1.00 94.81 247 ASP A N 1
ATOM 1955 C CA . ASP A 1 247 ? -18.284 10.861 6.210 1.00 94.81 247 ASP A CA 1
ATOM 1956 C C . ASP A 1 247 ? -19.350 10.065 5.459 1.00 94.81 247 ASP A C 1
ATOM 1958 O O . ASP A 1 247 ? -20.411 9.806 6.035 1.00 94.81 247 ASP A O 1
ATOM 1962 N N . GLU A 1 248 ? -19.026 9.608 4.252 1.00 95.19 248 GLU A N 1
ATOM 1963 C CA . GLU A 1 248 ? -19.913 8.830 3.380 1.00 95.19 248 GLU A CA 1
ATOM 1964 C C . GLU A 1 248 ? -20.017 7.350 3.782 1.00 95.19 248 GLU A C 1
ATOM 1966 O O . GLU A 1 248 ? -20.986 6.682 3.426 1.00 95.19 248 GLU A O 1
ATOM 1971 N N . ALA A 1 249 ? -19.062 6.843 4.568 1.00 95.75 249 ALA A N 1
ATOM 1972 C CA . ALA A 1 249 ? -18.990 5.432 4.920 1.00 95.75 249 ALA A CA 1
ATOM 1973 C C . ALA A 1 249 ? -20.214 4.904 5.692 1.00 95.75 249 ALA A C 1
ATOM 1975 O O . ALA A 1 249 ? -20.598 5.422 6.749 1.00 95.75 249 ALA A O 1
ATOM 1976 N N . ASP A 1 250 ? -20.716 3.761 5.233 1.00 94.25 250 ASP A N 1
ATOM 1977 C CA . ASP A 1 250 ? -21.820 2.991 5.805 1.00 94.25 250 ASP A CA 1
ATOM 1978 C C . ASP A 1 250 ? -21.453 1.508 6.031 1.00 94.25 250 ASP A C 1
ATOM 1980 O O . ASP A 1 250 ? -20.298 1.093 5.907 1.00 94.25 250 ASP A O 1
ATOM 1984 N N . GLU A 1 251 ? -22.433 0.676 6.394 1.00 92.00 251 GLU A N 1
ATOM 1985 C CA . GLU A 1 251 ? -22.212 -0.744 6.698 1.00 92.00 251 GLU A CA 1
ATOM 1986 C C . GLU A 1 251 ? -21.675 -1.577 5.518 1.00 92.00 251 GLU A C 1
ATOM 1988 O O . GLU A 1 251 ? -21.068 -2.633 5.744 1.00 92.00 251 GLU A O 1
ATOM 1993 N N . SER A 1 252 ? -21.892 -1.108 4.285 1.00 91.31 252 SER A N 1
ATOM 1994 C CA . SER A 1 252 ? -21.450 -1.743 3.040 1.00 91.31 252 SER A CA 1
ATOM 1995 C C . SER A 1 252 ? -20.066 -1.270 2.601 1.00 91.31 252 SER A C 1
ATOM 1997 O O . SER A 1 252 ? -19.382 -1.961 1.845 1.00 91.31 252 SER A O 1
ATOM 1999 N N . SER A 1 253 ? -19.628 -0.124 3.124 1.00 94.38 253 SER A N 1
ATOM 2000 C CA . SER A 1 253 ? -18.336 0.464 2.809 1.00 94.38 253 SER A CA 1
ATOM 2001 C C . SER A 1 253 ? -17.195 -0.440 3.259 1.00 94.38 253 SER A C 1
ATOM 2003 O O . SER A 1 253 ? -17.203 -1.016 4.355 1.00 94.38 253 SER A O 1
ATOM 2005 N N . THR A 1 254 ? -16.176 -0.541 2.410 1.00 93.56 254 THR A N 1
ATOM 2006 C CA . THR A 1 254 ? -14.936 -1.249 2.723 1.00 93.56 254 THR A CA 1
ATOM 2007 C C . THR A 1 254 ? -13.746 -0.414 2.288 1.00 93.56 254 THR A C 1
ATOM 2009 O O . THR A 1 254 ? -13.829 0.306 1.299 1.00 93.56 254 THR A O 1
ATOM 2012 N N . ALA A 1 255 ? -12.642 -0.515 3.019 1.00 92.56 255 ALA A N 1
ATOM 2013 C CA . ALA A 1 255 ? -11.398 0.156 2.660 1.00 92.56 255 ALA A CA 1
ATOM 2014 C C . ALA A 1 255 ? -10.191 -0.660 3.110 1.00 92.56 255 ALA A C 1
ATOM 2016 O O . ALA A 1 255 ? -10.267 -1.456 4.052 1.00 92.56 255 ALA A O 1
ATOM 2017 N N . ARG A 1 256 ? -9.050 -0.444 2.455 1.00 91.69 256 ARG A N 1
ATOM 2018 C CA . ARG A 1 256 ? -7.751 -0.838 3.007 1.00 91.69 256 ARG A CA 1
ATOM 2019 C C . ARG A 1 256 ? -7.290 0.264 3.948 1.00 91.69 256 ARG A C 1
ATOM 2021 O O . ARG A 1 256 ? -7.358 1.437 3.611 1.00 91.69 256 ARG A O 1
ATOM 2028 N N . TRP A 1 257 ? -6.828 -0.118 5.128 1.00 92.88 257 TRP A N 1
ATOM 2029 C CA . TRP A 1 257 ? -6.445 0.830 6.166 1.00 92.88 257 TRP A CA 1
ATOM 2030 C C . TRP A 1 257 ? -5.147 0.416 6.844 1.00 92.88 257 TRP A C 1
ATOM 2032 O O . TRP A 1 257 ? -4.732 -0.741 6.750 1.00 92.88 257 TRP A O 1
ATOM 2042 N N . GLN A 1 258 ? -4.514 1.342 7.566 1.00 90.62 258 GLN A N 1
ATOM 2043 C CA . GLN A 1 258 ? -3.424 0.989 8.473 1.00 90.62 258 GLN A CA 1
ATOM 2044 C C . GLN A 1 258 ? -3.908 -0.046 9.499 1.00 90.62 258 GLN A C 1
ATOM 2046 O O . GLN A 1 258 ? -4.898 0.189 10.198 1.00 90.62 258 GLN A O 1
ATOM 2051 N N . GLY A 1 259 ? -3.165 -1.149 9.624 1.00 89.88 259 GLY A N 1
ATOM 2052 C CA . GLY A 1 259 ? -3.472 -2.254 10.534 1.00 89.88 259 GLY A CA 1
ATOM 2053 C C . GLY A 1 259 ? -2.281 -2.754 11.347 1.00 89.88 259 GLY A C 1
ATOM 2054 O O . GLY A 1 259 ? -1.279 -2.059 11.531 1.00 89.88 259 GLY A O 1
ATOM 2055 N N . ASN A 1 260 ? -2.404 -3.981 11.848 1.00 93.75 260 ASN A N 1
ATOM 2056 C CA . ASN A 1 260 ? -1.357 -4.699 12.565 1.00 93.75 260 ASN A CA 1
ATOM 2057 C C . ASN A 1 260 ? -1.288 -6.146 12.064 1.00 93.75 260 ASN A C 1
ATOM 2059 O O . ASN A 1 260 ? -2.323 -6.755 11.840 1.00 93.75 260 ASN A O 1
ATOM 2063 N N . VAL A 1 261 ? -0.092 -6.725 11.946 1.00 94.31 261 VAL A N 1
ATOM 2064 C CA . VAL A 1 261 ? 0.090 -8.136 11.536 1.00 94.31 261 VAL A CA 1
ATOM 2065 C C . VAL A 1 261 ? -0.548 -9.155 12.492 1.00 94.31 261 VAL A C 1
ATOM 2067 O O . VAL A 1 261 ? -0.744 -10.315 12.138 1.00 94.31 261 VAL A O 1
ATOM 2070 N N . GLU A 1 262 ? -0.849 -8.742 13.722 1.00 95.69 262 GLU A N 1
ATOM 2071 C CA . GLU A 1 262 ? -1.566 -9.556 14.703 1.00 95.69 262 GLU A CA 1
ATOM 2072 C C . GLU A 1 262 ? -3.092 -9.427 14.612 1.00 95.69 262 GLU A C 1
ATOM 2074 O O . GLU A 1 262 ? -3.791 -10.170 15.304 1.00 95.69 262 GLU A O 1
ATOM 2079 N N . THR A 1 263 ? -3.618 -8.503 13.801 1.00 96.50 263 THR A N 1
ATOM 2080 C CA . THR A 1 263 ? -5.059 -8.382 13.571 1.00 96.50 263 THR A CA 1
ATOM 2081 C C . THR A 1 263 ? -5.585 -9.659 12.935 1.00 96.50 263 THR A C 1
ATOM 2083 O O . THR A 1 263 ? -5.018 -10.153 11.959 1.00 96.50 263 THR A O 1
ATOM 2086 N N . ARG A 1 264 ? -6.689 -10.175 13.474 1.00 95.62 264 ARG A N 1
ATOM 2087 C CA . ARG A 1 264 ? -7.407 -11.313 12.906 1.00 95.62 264 ARG A CA 1
ATOM 2088 C C . ARG A 1 264 ? -8.714 -10.866 12.284 1.00 95.62 264 ARG A C 1
ATOM 2090 O O . ARG A 1 264 ? -9.363 -9.939 12.777 1.00 95.62 264 ARG A O 1
ATOM 2097 N N . ARG A 1 265 ? -9.115 -11.558 11.218 1.00 94.81 265 ARG A N 1
ATOM 2098 C CA . ARG A 1 265 ? -10.440 -11.427 10.616 1.00 94.81 265 ARG A CA 1
ATOM 2099 C C . ARG A 1 265 ? -11.501 -11.451 11.715 1.00 94.81 265 ARG A C 1
ATOM 2101 O O . ARG A 1 265 ? -11.498 -12.325 12.575 1.00 94.81 265 ARG A O 1
ATOM 2108 N N . GLY A 1 266 ? -12.406 -10.482 11.680 1.00 95.19 266 GLY A N 1
ATOM 2109 C CA . GLY A 1 266 ? -13.451 -10.294 12.673 1.00 95.19 266 GLY A CA 1
ATOM 2110 C C . GLY A 1 266 ? -13.064 -9.415 13.863 1.00 95.19 266 GLY A C 1
ATOM 2111 O O . GLY A 1 266 ? -13.972 -9.040 14.595 1.00 95.19 266 GLY A O 1
ATOM 2112 N N . ASP A 1 267 ? -11.811 -9.018 14.078 1.00 97.69 267 ASP A N 1
ATOM 2113 C CA . ASP A 1 267 ? -11.472 -8.107 15.182 1.00 97.69 267 ASP A CA 1
ATOM 2114 C C . ASP A 1 267 ? -12.189 -6.748 15.083 1.00 97.69 267 ASP A C 1
ATOM 2116 O O . ASP A 1 267 ? -12.612 -6.313 14.008 1.00 97.69 267 ASP A O 1
ATOM 2120 N N . VAL A 1 268 ? -12.332 -6.073 16.228 1.00 98.12 268 VAL A N 1
ATOM 2121 C CA . VAL A 1 268 ? -12.910 -4.724 16.313 1.00 98.12 268 VAL A CA 1
ATOM 2122 C C . VAL A 1 268 ? -11.855 -3.689 15.946 1.00 98.12 268 VAL A C 1
ATOM 2124 O O . VAL A 1 268 ? -10.718 -3.772 16.406 1.00 98.12 268 VAL A O 1
ATOM 2127 N N . VAL A 1 269 ? -12.237 -2.678 15.169 1.00 98.19 269 VAL A N 1
ATOM 2128 C CA . VAL A 1 269 ? -11.359 -1.572 14.775 1.00 98.19 269 VAL A CA 1
ATOM 2129 C C . VAL A 1 269 ? -12.013 -0.239 15.136 1.00 98.19 269 VAL A C 1
ATOM 2131 O O . VAL A 1 269 ? -13.083 0.102 14.642 1.00 98.19 269 VAL A O 1
ATOM 2134 N N . LEU A 1 270 ? -11.367 0.529 16.007 1.00 98.06 270 LEU A N 1
ATOM 2135 C CA . LEU A 1 270 ? -11.777 1.874 16.398 1.00 98.06 270 LEU A CA 1
ATOM 2136 C C . LEU A 1 270 ? -11.184 2.887 15.424 1.00 98.06 270 LEU A C 1
ATOM 2138 O O . LEU A 1 270 ? -9.962 2.983 15.315 1.00 98.06 270 LEU A O 1
ATOM 2142 N N . MET A 1 271 ? -12.039 3.652 14.747 1.00 97.69 271 MET A N 1
ATOM 2143 C CA . MET A 1 271 ? -11.620 4.699 13.819 1.00 97.69 271 MET A CA 1
ATOM 2144 C C . MET A 1 271 ? -11.612 6.058 14.513 1.00 97.69 271 MET A C 1
ATOM 2146 O O . MET A 1 271 ? -12.668 6.635 14.796 1.00 97.69 271 MET A O 1
ATOM 2150 N N . TRP A 1 272 ? -10.418 6.570 14.783 1.00 97.25 272 TRP A N 1
ATOM 2151 C CA . TRP A 1 272 ? -10.206 7.900 15.339 1.00 97.25 272 TRP A CA 1
ATOM 2152 C C . TRP A 1 272 ? -9.912 8.915 14.239 1.00 97.25 272 TRP A C 1
ATOM 2154 O O . TRP A 1 272 ? -8.936 8.770 13.507 1.00 97.25 272 TRP A O 1
ATOM 2164 N N . CYS A 1 273 ? -10.696 9.986 14.167 1.00 96.31 273 CYS A N 1
ATOM 2165 C CA . CYS A 1 273 ? -10.379 11.109 13.295 1.00 96.31 273 CYS A CA 1
ATOM 2166 C C . CYS A 1 273 ? -9.358 12.022 13.979 1.00 96.31 273 CYS A C 1
ATOM 2168 O O . CYS A 1 273 ? -9.600 12.513 15.086 1.00 96.31 273 CYS A O 1
ATOM 2170 N N . VAL A 1 274 ? -8.228 12.276 13.317 1.00 94.44 274 VAL A N 1
ATOM 2171 C CA . VAL A 1 274 ? -7.204 13.208 13.813 1.00 94.44 274 VAL A CA 1
ATOM 2172 C C . VAL A 1 274 ? -7.693 14.663 13.743 1.00 94.44 274 VAL A C 1
ATOM 2174 O O . VAL A 1 274 ? -8.851 14.944 13.414 1.00 94.44 274 VAL A O 1
ATOM 2177 N N . ALA A 1 275 ? -6.837 15.615 14.123 1.00 91.56 275 ALA A N 1
ATOM 2178 C CA . ALA A 1 275 ? -7.158 17.034 14.012 1.00 91.56 275 ALA A CA 1
ATOM 2179 C C . ALA A 1 275 ? -7.546 17.403 12.561 1.00 91.56 275 ALA A C 1
ATOM 2181 O O . ALA A 1 275 ? -6.938 16.880 11.630 1.00 91.56 275 ALA A O 1
ATOM 2182 N N . PRO A 1 276 ? -8.545 18.283 12.355 1.00 91.94 276 PRO A N 1
ATOM 2183 C CA . PRO A 1 276 ? -9.214 19.121 13.356 1.00 91.94 276 PRO A CA 1
ATOM 2184 C C . PRO A 1 276 ? -10.384 18.444 14.094 1.00 91.94 276 PRO A C 1
ATOM 2186 O O . PRO A 1 276 ? -10.891 19.013 15.056 1.00 91.94 276 PRO A O 1
ATOM 2189 N N . ARG A 1 277 ? -10.803 17.236 13.696 1.00 93.56 277 ARG A N 1
ATOM 2190 C CA . ARG A 1 277 ? -11.978 16.553 14.267 1.00 93.56 277 ARG A CA 1
ATOM 2191 C C . ARG A 1 277 ? -11.719 16.033 15.685 1.00 93.56 277 ARG A C 1
ATOM 2193 O O . ARG A 1 277 ? -12.491 16.328 16.591 1.00 93.56 277 ARG A O 1
ATOM 2200 N N . SER A 1 278 ? -10.604 15.332 15.899 1.00 94.44 278 SER A N 1
ATOM 2201 C CA . SER A 1 278 ? -10.141 14.868 17.224 1.00 94.44 278 SER A CA 1
ATOM 2202 C C . SER A 1 278 ? -11.203 14.117 18.051 1.00 94.44 278 SER A C 1
ATOM 2204 O O . SER A 1 278 ? -11.405 14.402 19.242 1.00 94.44 278 SER A O 1
ATOM 2206 N N . TYR A 1 279 ? -11.882 13.154 17.427 1.00 96.75 279 TYR A N 1
ATOM 2207 C CA . TYR A 1 279 ? -12.881 12.310 18.080 1.00 96.75 279 TYR A CA 1
ATOM 2208 C C . TYR A 1 279 ? -12.895 10.886 17.511 1.00 96.75 279 TYR A C 1
ATOM 2210 O O . TYR A 1 279 ? -12.497 10.645 16.369 1.00 96.75 279 TYR A O 1
ATOM 2218 N N . LEU A 1 280 ? -13.410 9.937 18.297 1.00 97.62 280 LEU A N 1
ATOM 2219 C CA . LEU A 1 280 ? -13.761 8.609 17.799 1.00 97.62 280 LEU A CA 1
ATOM 2220 C C . LEU A 1 280 ? -14.991 8.726 16.898 1.00 97.62 280 LEU A C 1
ATOM 2222 O O . LEU A 1 280 ? -16.049 9.153 17.361 1.00 97.62 280 LEU A O 1
ATOM 2226 N N . HIS A 1 281 ? -14.836 8.361 15.630 1.00 96.75 281 HIS A N 1
ATOM 2227 C CA . HIS A 1 281 ? -15.850 8.552 14.598 1.00 96.75 281 HIS A CA 1
ATOM 2228 C C . HIS A 1 281 ? -16.761 7.330 14.427 1.00 96.75 281 HIS A C 1
ATOM 2230 O O . HIS A 1 281 ? -17.978 7.451 14.292 1.00 96.75 281 HIS A O 1
ATOM 2236 N N . SER A 1 282 ? -16.179 6.133 14.429 1.00 97.25 282 SER A N 1
ATOM 2237 C CA . SER A 1 282 ? -16.895 4.904 14.068 1.00 97.25 282 SER A CA 1
ATOM 2238 C C . SER A 1 282 ? -16.171 3.662 14.571 1.00 97.25 282 SER A C 1
ATOM 2240 O O . SER A 1 282 ? -14.963 3.691 14.824 1.00 97.25 282 SER A O 1
ATOM 2242 N N . ILE A 1 283 ? -16.905 2.558 14.653 1.00 97.88 283 ILE A N 1
ATOM 2243 C CA . ILE A 1 283 ? -16.394 1.223 14.958 1.00 97.88 283 ILE A CA 1
ATOM 2244 C C . ILE A 1 283 ? -16.548 0.361 13.705 1.00 97.88 283 ILE A C 1
ATOM 2246 O O . ILE A 1 283 ? -17.602 0.355 13.083 1.00 97.88 283 ILE A O 1
ATOM 2250 N N . TRP A 1 284 ? -15.499 -0.364 13.340 1.00 97.81 284 TRP A N 1
ATOM 2251 C CA . TRP A 1 284 ? -15.426 -1.218 12.157 1.00 97.81 284 TRP A CA 1
ATOM 2252 C C . TRP A 1 284 ? -15.054 -2.650 12.550 1.00 97.81 284 TRP A C 1
ATOM 2254 O O . TRP A 1 284 ? -14.671 -2.927 13.693 1.00 97.81 284 TRP A O 1
ATOM 2264 N N . ARG A 1 285 ? -15.129 -3.566 11.584 1.00 97.00 285 ARG A N 1
ATOM 2265 C CA . ARG A 1 285 ? -14.604 -4.931 11.686 1.00 97.00 285 ARG A CA 1
ATOM 2266 C C . ARG A 1 285 ? -13.462 -5.135 10.696 1.00 97.00 285 ARG A C 1
ATOM 2268 O O . ARG A 1 285 ? -13.544 -4.675 9.558 1.00 97.00 285 ARG A O 1
ATOM 2275 N N . ALA A 1 286 ? -12.432 -5.869 11.107 1.00 96.50 286 ALA A N 1
ATOM 2276 C CA . ALA A 1 286 ? -11.427 -6.383 10.182 1.00 96.50 286 ALA A CA 1
ATOM 2277 C C . ALA A 1 286 ? -12.063 -7.459 9.285 1.00 96.50 286 ALA A C 1
ATOM 2279 O O . ALA A 1 286 ? -12.611 -8.441 9.789 1.00 96.50 286 ALA A O 1
ATOM 2280 N N . LEU A 1 287 ? -12.025 -7.274 7.966 1.00 93.75 287 LEU A N 1
ATOM 2281 C CA . LEU A 1 287 ? -12.568 -8.242 7.006 1.00 93.75 287 LEU A CA 1
ATOM 2282 C C . LEU A 1 287 ? -11.585 -9.371 6.692 1.00 93.75 287 LEU A C 1
ATOM 2284 O O . LEU A 1 287 ? -12.024 -10.474 6.373 1.00 93.75 287 LEU A O 1
ATOM 2288 N N . ASP A 1 288 ? -10.292 -9.097 6.859 1.00 91.62 288 ASP A N 1
ATOM 2289 C CA . ASP A 1 288 ? -9.181 -10.016 6.624 1.00 91.62 288 ASP A CA 1
ATOM 2290 C C . ASP A 1 288 ? -8.181 -9.927 7.792 1.00 91.62 288 ASP A C 1
ATOM 2292 O O . ASP A 1 288 ? -8.225 -8.989 8.596 1.00 91.62 288 ASP A O 1
ATOM 2296 N N . ASP A 1 289 ? -7.262 -10.890 7.875 1.00 94.38 289 ASP A N 1
ATOM 2297 C CA . ASP A 1 289 ? -6.101 -10.798 8.762 1.00 94.38 289 ASP A CA 1
ATOM 2298 C C . ASP A 1 289 ? -5.198 -9.627 8.350 1.00 94.38 289 ASP A C 1
ATOM 2300 O O . ASP A 1 289 ? -5.062 -9.300 7.168 1.00 94.38 289 ASP A O 1
ATOM 2304 N N . GLY A 1 290 ? -4.554 -8.995 9.328 1.00 95.19 290 GLY A N 1
ATOM 2305 C CA . GLY A 1 290 ? -3.591 -7.943 9.039 1.00 95.19 290 GLY A CA 1
ATOM 2306 C C . GLY A 1 290 ? -2.268 -8.504 8.519 1.00 95.19 290 GLY A C 1
ATOM 2307 O O . GLY A 1 290 ? -1.830 -9.594 8.894 1.00 95.19 290 GLY A O 1
ATOM 2308 N N . PHE A 1 291 ? -1.605 -7.742 7.656 1.00 94.50 291 PHE A N 1
ATOM 2309 C CA . PHE A 1 291 ? -0.386 -8.165 6.971 1.00 94.50 291 PHE A CA 1
ATOM 2310 C C . PHE A 1 291 ? 0.609 -7.015 6.818 1.00 94.50 291 PHE A C 1
ATOM 2312 O O . PHE A 1 291 ? 0.255 -5.841 6.931 1.00 94.50 291 PHE A O 1
ATOM 2319 N N . ALA A 1 292 ? 1.869 -7.375 6.570 1.00 94.81 292 ALA A N 1
ATOM 2320 C CA . ALA A 1 292 ? 2.916 -6.429 6.218 1.00 94.81 292 ALA A CA 1
ATOM 2321 C C . ALA A 1 292 ? 2.945 -6.226 4.699 1.00 94.81 292 ALA A C 1
ATOM 2323 O O . ALA A 1 292 ? 2.921 -7.192 3.937 1.00 94.81 292 ALA A O 1
ATOM 2324 N N . ASP A 1 293 ? 3.037 -4.972 4.286 1.00 95.12 293 ASP A N 1
ATOM 2325 C CA . ASP A 1 293 ? 3.149 -4.522 2.912 1.00 95.12 293 ASP A CA 1
ATOM 2326 C C . ASP A 1 293 ? 4.396 -3.625 2.788 1.00 95.12 293 ASP A C 1
ATOM 2328 O O . ASP A 1 293 ? 4.404 -2.496 3.297 1.00 95.12 293 ASP A O 1
ATOM 2332 N N . PRO A 1 294 ? 5.468 -4.105 2.132 1.00 95.62 294 PRO A N 1
ATOM 2333 C CA . PRO A 1 294 ? 6.712 -3.352 2.010 1.00 95.62 294 PRO A CA 1
ATOM 2334 C C . PRO A 1 294 ? 6.554 -2.069 1.185 1.00 95.62 294 PRO A C 1
ATOM 2336 O O . PRO A 1 294 ? 7.380 -1.171 1.328 1.00 95.62 294 PRO A O 1
ATOM 2339 N N . PHE A 1 295 ? 5.488 -1.929 0.400 1.00 95.75 295 PHE A N 1
ATOM 2340 C CA . PHE A 1 295 ? 5.233 -0.786 -0.479 1.00 95.75 295 PHE A CA 1
ATOM 2341 C C . PHE A 1 295 ? 4.208 0.196 0.102 1.00 95.75 295 PHE A C 1
ATOM 2343 O O . PHE A 1 295 ? 3.948 1.253 -0.467 1.00 95.75 295 PHE A O 1
ATOM 2350 N N . PHE A 1 296 ? 3.635 -0.104 1.269 1.00 92.12 296 PHE A N 1
ATOM 2351 C CA . PHE A 1 296 ? 2.717 0.803 1.949 1.00 92.12 296 PHE A CA 1
ATOM 2352 C C . PHE A 1 296 ? 3.439 1.673 2.980 1.00 92.12 296 PHE A C 1
ATOM 2354 O O . PHE A 1 296 ? 4.174 1.162 3.824 1.00 92.12 296 PHE A O 1
ATOM 2361 N N . PHE A 1 297 ? 3.188 2.984 2.995 1.00 87.50 297 PHE A N 1
ATOM 2362 C CA . PHE A 1 297 ? 3.831 3.916 3.934 1.00 87.50 297 PHE A CA 1
ATOM 2363 C C . PHE A 1 297 ? 3.707 3.474 5.405 1.00 87.50 297 PHE A C 1
ATOM 2365 O O . PHE A 1 297 ? 4.697 3.397 6.135 1.00 87.50 297 PHE A O 1
ATOM 2372 N N . PHE A 1 298 ? 2.506 3.071 5.833 1.00 88.38 298 PHE A N 1
ATOM 2373 C CA . PHE A 1 298 ? 2.275 2.612 7.207 1.00 88.38 298 PHE A CA 1
ATOM 2374 C C . PHE A 1 298 ? 2.788 1.191 7.492 1.00 88.38 298 PHE A C 1
ATOM 2376 O O . PHE A 1 298 ? 2.746 0.755 8.650 1.00 88.38 298 PHE A O 1
ATOM 2383 N N . TYR A 1 299 ? 3.309 0.504 6.469 1.00 93.38 299 TYR A N 1
ATOM 2384 C CA . TYR A 1 299 ? 3.888 -0.842 6.446 1.00 93.38 299 TYR A CA 1
ATOM 2385 C C . TYR A 1 299 ? 2.935 -1.987 6.788 1.00 93.38 299 TYR A C 1
ATOM 2387 O O . TYR A 1 299 ? 3.080 -3.070 6.247 1.00 93.38 299 TYR A O 1
ATOM 2395 N N . ASN A 1 300 ? 1.944 -1.779 7.646 1.00 93.38 300 ASN A N 1
ATOM 2396 C CA . ASN A 1 300 ? 0.941 -2.790 7.954 1.00 93.38 300 ASN A CA 1
ATOM 2397 C C . ASN A 1 300 ? -0.418 -2.353 7.423 1.00 93.38 300 ASN A C 1
ATOM 2399 O O . ASN A 1 300 ? -0.831 -1.210 7.638 1.00 93.38 300 ASN A O 1
ATOM 2403 N N . SER A 1 301 ? -1.131 -3.281 6.797 1.00 92.88 301 SER A N 1
ATOM 2404 C CA . SER A 1 301 ? -2.462 -3.044 6.255 1.00 92.88 301 SER A CA 1
ATOM 2405 C C . SER A 1 301 ? -3.445 -4.123 6.696 1.00 92.88 301 SER A C 1
ATOM 2407 O O . SER A 1 301 ? -3.067 -5.230 7.080 1.00 92.88 301 SER A O 1
ATOM 2409 N N . MET A 1 302 ? -4.720 -3.764 6.674 1.00 94.19 302 MET A N 1
ATOM 2410 C CA . MET A 1 302 ? -5.858 -4.666 6.796 1.00 94.19 302 MET A CA 1
ATOM 2411 C C . MET A 1 302 ? -7.007 -4.117 5.956 1.00 94.19 302 MET A C 1
ATOM 2413 O O . MET A 1 302 ? -7.043 -2.923 5.649 1.00 94.19 302 MET A O 1
ATOM 2417 N N . ARG A 1 303 ? -7.977 -4.964 5.612 1.00 94.44 303 ARG A N 1
ATOM 2418 C CA . ARG A 1 303 ? -9.253 -4.492 5.069 1.00 94.44 303 ARG A CA 1
ATOM 2419 C C . ARG A 1 303 ? -10.248 -4.289 6.205 1.00 94.44 303 ARG A C 1
ATOM 2421 O O . ARG A 1 303 ? -10.415 -5.179 7.037 1.00 94.44 303 ARG A O 1
ATOM 2428 N N . ILE A 1 304 ? -10.903 -3.138 6.234 1.00 95.75 304 ILE A N 1
ATOM 2429 C CA . ILE A 1 304 ? -11.975 -2.813 7.177 1.00 95.75 304 ILE A CA 1
ATOM 2430 C C . ILE A 1 304 ? -13.320 -2.788 6.452 1.00 95.75 304 ILE A C 1
ATOM 2432 O O . ILE A 1 304 ? -13.385 -2.495 5.260 1.00 95.75 304 ILE A O 1
ATOM 2436 N N . GLY A 1 305 ? -14.387 -3.104 7.177 1.00 95.50 305 GLY A N 1
ATOM 2437 C CA . GLY A 1 305 ? -15.768 -2.991 6.710 1.00 95.50 305 GLY A CA 1
ATOM 2438 C C . GLY A 1 305 ? -16.754 -3.085 7.867 1.00 95.50 305 GLY A C 1
ATOM 2439 O O . GLY A 1 305 ? -16.341 -3.086 9.031 1.00 95.50 305 GLY A O 1
ATOM 2440 N N . ARG A 1 306 ? -18.053 -3.189 7.558 1.00 94.50 306 ARG A N 1
ATOM 2441 C CA . ARG A 1 306 ? -19.130 -3.215 8.567 1.00 94.50 306 ARG A CA 1
ATOM 2442 C C . ARG A 1 306 ? -19.066 -1.980 9.476 1.00 94.50 306 ARG A C 1
ATOM 2444 O O . ARG A 1 306 ? -19.026 -2.113 10.700 1.00 94.50 306 ARG A O 1
ATOM 2451 N N . CYS A 1 307 ? -18.969 -0.794 8.870 1.00 96.25 307 CYS A N 1
ATOM 2452 C CA . CYS A 1 307 ? -18.903 0.466 9.604 1.00 96.25 307 CYS A CA 1
ATOM 2453 C C . CYS A 1 307 ? -20.152 0.652 10.468 1.00 96.25 307 CYS A C 1
ATOM 2455 O O . CYS A 1 307 ? -21.279 0.528 9.993 1.00 96.25 307 CYS A O 1
ATOM 2457 N N . ILE A 1 308 ? -19.940 1.009 11.730 1.00 95.81 308 ILE A N 1
ATOM 2458 C CA . ILE A 1 308 ? -20.975 1.465 12.647 1.00 95.81 308 ILE A CA 1
ATOM 2459 C C . ILE A 1 308 ? -20.583 2.865 13.107 1.00 95.81 308 ILE A C 1
ATOM 2461 O O . ILE A 1 308 ? -19.636 3.048 13.881 1.00 95.81 308 ILE A O 1
ATOM 2465 N N . LYS A 1 309 ? -21.316 3.870 12.624 1.00 95.56 309 LYS A N 1
ATOM 2466 C CA . LYS A 1 309 ? -21.185 5.254 13.088 1.00 95.56 309 LYS A CA 1
ATOM 2467 C C . LYS A 1 309 ? -21.610 5.341 14.547 1.00 95.56 309 LYS A C 1
ATOM 2469 O O . LYS A 1 309 ? -22.635 4.785 14.944 1.00 95.56 309 LYS A O 1
ATOM 2474 N N . VAL A 1 310 ? -20.830 6.061 15.344 1.00 96.19 310 VAL A N 1
ATOM 2475 C CA . VAL A 1 310 ? -21.126 6.280 16.763 1.00 96.19 310 VAL A CA 1
ATOM 2476 C C . VAL A 1 310 ? -21.203 7.777 17.055 1.00 96.19 310 VAL A C 1
ATOM 2478 O O . VAL A 1 310 ? -20.570 8.566 16.353 1.00 96.19 310 VAL A O 1
ATOM 2481 N N . PRO A 1 311 ? -21.958 8.209 18.083 1.00 96.06 311 PRO A N 1
ATOM 2482 C CA . PRO A 1 311 ? -21.879 9.587 18.552 1.00 96.06 311 PRO A CA 1
ATOM 2483 C C . PRO A 1 311 ? -20.419 9.966 18.858 1.00 96.06 311 PRO A C 1
ATOM 2485 O O . PRO A 1 311 ? -19.756 9.201 19.566 1.00 96.06 311 PRO A O 1
ATOM 2488 N N . PRO A 1 312 ? -19.916 11.126 18.387 1.00 95.06 312 PRO A N 1
ATOM 2489 C CA . PRO A 1 312 ? -18.523 11.512 18.581 1.00 95.06 312 PRO A CA 1
ATOM 2490 C C . PRO A 1 312 ? -18.098 11.470 20.049 1.00 95.06 312 PRO A C 1
ATOM 2492 O O . PRO A 1 312 ? -18.733 12.099 20.904 1.00 95.06 312 PRO A O 1
ATOM 2495 N N . VAL A 1 313 ? -17.011 10.748 20.330 1.00 96.81 313 VAL A N 1
ATOM 2496 C CA . VAL A 1 313 ? -16.343 10.756 21.640 1.00 96.81 313 VAL A CA 1
ATOM 2497 C C . VAL A 1 313 ? -15.047 11.540 21.502 1.00 96.81 313 VAL A C 1
ATOM 2499 O O . VAL A 1 313 ? -14.070 11.059 20.923 1.00 96.81 313 VAL A O 1
ATOM 2502 N N . CYS A 1 314 ? -15.054 12.776 21.987 1.00 96.56 314 CYS A N 1
ATOM 2503 C CA . CYS A 1 314 ? -13.949 13.715 21.821 1.00 96.56 314 CYS A CA 1
ATOM 2504 C C . CYS A 1 314 ? -12.774 13.370 22.744 1.00 96.56 314 CYS A C 1
ATOM 2506 O O . CYS A 1 314 ? -12.944 12.752 23.795 1.00 96.56 314 CYS A O 1
ATOM 2508 N N . PHE A 1 315 ? -11.574 13.863 22.423 1.00 95.75 315 PHE A N 1
ATOM 2509 C CA . PHE A 1 315 ? -10.371 13.606 23.235 1.00 95.75 315 PHE A CA 1
ATOM 2510 C C . PHE A 1 315 ? -10.543 13.983 24.719 1.00 95.75 315 PHE A C 1
ATOM 2512 O O . PHE A 1 315 ? -10.090 13.268 25.611 1.00 95.75 315 PHE A O 1
ATOM 2519 N N . LYS A 1 316 ? -11.262 15.077 24.998 1.00 95.38 316 LYS A N 1
ATOM 2520 C CA . LYS A 1 316 ? -11.568 15.518 26.367 1.00 95.38 316 LYS A CA 1
ATOM 2521 C C . LYS A 1 316 ? -12.370 14.477 27.161 1.00 95.38 316 LYS A C 1
ATOM 2523 O O . LYS A 1 316 ? -12.190 14.383 28.369 1.00 95.38 316 LYS A O 1
ATOM 2528 N N . GLU A 1 317 ? -13.233 13.705 26.502 1.00 96.75 317 GLU A N 1
ATOM 2529 C CA . GLU A 1 317 ? -14.012 12.641 27.145 1.00 96.75 317 GLU A CA 1
ATOM 2530 C C . GLU A 1 317 ? -13.119 11.444 27.502 1.00 96.75 317 GLU A C 1
ATOM 2532 O O . GLU A 1 317 ? -13.240 10.920 28.604 1.00 96.75 317 GLU A O 1
ATOM 2537 N N . PHE A 1 318 ? -12.152 11.086 26.646 1.00 95.94 318 PHE A N 1
ATOM 2538 C CA . PHE A 1 318 ? -11.125 10.086 26.981 1.00 95.94 318 PHE A CA 1
ATOM 2539 C C . PHE A 1 318 ? -10.264 10.524 28.171 1.00 95.94 318 PHE A C 1
ATOM 2541 O O . PHE A 1 318 ? -10.007 9.737 29.075 1.00 95.94 318 PHE A O 1
ATOM 2548 N N . LEU A 1 319 ? -9.826 11.785 2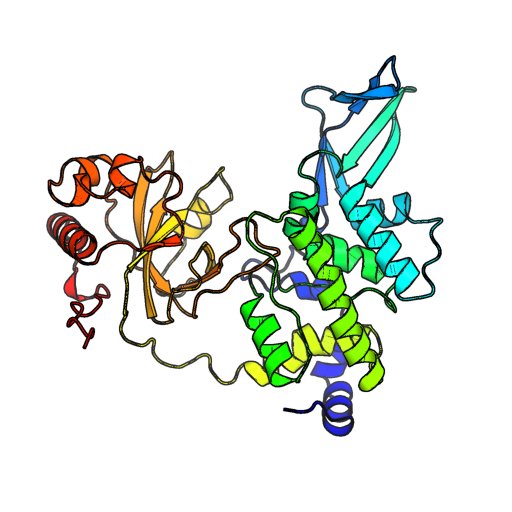8.189 1.00 94.62 319 LEU A N 1
ATOM 2549 C CA . LEU A 1 319 ? -8.986 12.313 29.267 1.00 94.62 319 LEU A CA 1
ATOM 2550 C C . LEU A 1 319 ? -9.749 12.471 30.594 1.00 94.62 319 LEU A C 1
ATOM 2552 O O . LEU A 1 319 ? -9.145 12.432 31.663 1.00 94.62 319 LEU A O 1
ATOM 2556 N N . GLY A 1 320 ? -11.065 12.681 30.526 1.00 95.31 320 GLY A N 1
ATOM 2557 C CA . GLY A 1 320 ? -11.925 12.851 31.695 1.00 95.31 320 GLY A CA 1
ATOM 2558 C C . GLY A 1 320 ? -12.291 11.548 32.407 1.00 95.31 320 GLY A C 1
ATOM 2559 O O . GLY A 1 320 ? -12.720 11.603 33.560 1.00 95.31 320 GLY A O 1
ATOM 2560 N N . ASP A 1 321 ? -12.131 10.392 31.759 1.00 96.81 321 ASP A N 1
ATOM 2561 C CA . ASP A 1 321 ? -12.437 9.098 32.366 1.00 96.81 321 ASP A CA 1
ATOM 2562 C C . ASP A 1 321 ? -11.220 8.520 33.131 1.00 96.81 321 ASP A C 1
ATOM 2564 O O . ASP A 1 321 ? -10.131 8.406 32.560 1.00 96.81 321 ASP A O 1
ATOM 2568 N N . PRO A 1 322 ? -11.365 8.115 34.412 1.00 95.31 322 PRO A N 1
ATOM 2569 C CA . PRO A 1 322 ? -10.249 7.629 35.232 1.00 95.31 322 PRO A CA 1
ATOM 2570 C C . PRO A 1 322 ? -9.541 6.364 34.727 1.00 95.31 322 PRO A C 1
ATOM 2572 O O . PRO A 1 322 ? -8.401 6.110 35.134 1.00 95.31 322 PRO A O 1
ATOM 2575 N N . VAL A 1 323 ? -10.211 5.538 33.919 1.00 95.75 323 VAL A N 1
ATOM 2576 C CA . VAL A 1 323 ? -9.635 4.330 33.315 1.00 95.75 323 VAL A CA 1
ATOM 2577 C C . VAL A 1 323 ? -8.922 4.720 32.024 1.00 95.75 323 VAL A C 1
ATOM 2579 O O . VAL A 1 323 ? -7.706 4.538 31.925 1.00 95.75 323 VAL A O 1
ATOM 2582 N N . LEU A 1 324 ? -9.629 5.380 31.100 1.00 96.00 324 LEU A N 1
ATOM 2583 C CA . LEU A 1 324 ? -9.076 5.763 29.795 1.00 96.00 324 LEU A CA 1
ATOM 2584 C C . LEU A 1 324 ? -7.884 6.723 29.914 1.00 96.00 324 LEU A C 1
ATOM 2586 O O . LEU A 1 324 ? -6.909 6.583 29.176 1.00 96.00 324 LEU A O 1
ATOM 2590 N N . ALA A 1 325 ? -7.890 7.648 30.877 1.00 95.56 325 ALA A N 1
ATOM 2591 C CA . ALA A 1 325 ? -6.787 8.588 31.096 1.00 95.56 325 ALA A CA 1
ATOM 2592 C C . ALA A 1 325 ? -5.451 7.906 31.458 1.00 95.56 325 ALA A C 1
ATOM 2594 O O . ALA A 1 325 ? -4.383 8.510 31.323 1.00 95.56 325 ALA A O 1
ATOM 2595 N N . LYS A 1 326 ? -5.473 6.644 31.912 1.00 95.12 326 LYS A N 1
ATOM 2596 C CA . LYS A 1 326 ? -4.258 5.864 32.208 1.00 95.12 326 LYS A CA 1
ATOM 2597 C C . LYS A 1 326 ? -3.659 5.219 30.959 1.00 95.12 326 LYS A C 1
ATOM 2599 O O . LYS A 1 326 ? -2.452 4.927 30.950 1.00 95.12 326 LYS A O 1
ATOM 2604 N N . ASN A 1 327 ? -4.453 5.036 29.902 1.00 93.75 327 ASN A N 1
ATOM 2605 C CA . ASN A 1 327 ? -4.004 4.456 28.643 1.00 93.75 327 ASN A CA 1
ATOM 2606 C C . ASN A 1 327 ? -2.818 5.264 28.079 1.00 93.75 327 ASN A C 1
ATOM 2608 O O . ASN A 1 327 ? -2.834 6.495 28.011 1.00 93.75 327 ASN A O 1
ATOM 2612 N N . LYS A 1 328 ? -1.745 4.562 27.689 1.00 92.62 328 LYS A N 1
ATOM 2613 C CA . LYS A 1 328 ? -0.516 5.187 27.168 1.00 92.62 328 LYS A CA 1
ATOM 2614 C C . LYS A 1 328 ? -0.780 6.016 25.908 1.00 92.62 328 LYS A C 1
ATOM 2616 O O . LYS A 1 328 ? -0.207 7.090 25.775 1.00 92.62 328 LYS A O 1
ATOM 2621 N N . SER A 1 329 ? -1.645 5.535 25.019 1.00 93.00 329 SER A N 1
ATOM 2622 C CA . SER A 1 329 ? -2.032 6.231 23.794 1.00 93.00 329 SER A CA 1
ATOM 2623 C C . SER A 1 329 ? -2.818 7.503 24.107 1.00 93.00 329 SER A C 1
ATOM 2625 O O . SER A 1 329 ? -2.513 8.533 23.523 1.00 93.00 329 SER A O 1
ATOM 2627 N N . VAL A 1 330 ? -3.743 7.483 25.076 1.00 93.81 330 VAL A N 1
ATOM 2628 C CA . VAL A 1 330 ? -4.476 8.694 25.503 1.00 93.81 330 VAL A CA 1
ATOM 2629 C C . VAL A 1 330 ? -3.513 9.742 26.069 1.00 93.81 330 VAL A C 1
ATOM 2631 O O . VAL A 1 330 ? -3.550 10.898 25.654 1.00 93.81 330 VAL A O 1
ATOM 2634 N N . ARG A 1 331 ? -2.583 9.340 26.947 1.00 93.44 331 ARG A N 1
ATOM 2635 C CA . ARG A 1 331 ? -1.558 10.245 27.511 1.00 93.44 331 ARG A CA 1
ATOM 2636 C C . ARG A 1 331 ? -0.608 10.822 26.464 1.00 93.44 331 ARG A C 1
ATOM 2638 O O . ARG A 1 331 ? -0.122 11.933 26.631 1.00 93.44 331 ARG A O 1
ATOM 2645 N N . ALA A 1 332 ? -0.353 10.075 25.396 1.00 93.31 332 ALA A N 1
ATOM 2646 C CA . ALA A 1 332 ? 0.434 10.523 24.255 1.00 93.31 332 ALA A CA 1
ATOM 2647 C C . ALA A 1 332 ? -0.411 11.266 23.202 1.00 93.31 332 ALA A C 1
ATOM 2649 O O . ALA A 1 332 ? 0.029 11.395 22.065 1.00 93.31 332 ALA A O 1
ATOM 2650 N N . HIS A 1 333 ? -1.631 11.712 23.532 1.00 92.44 333 HIS A N 1
ATOM 2651 C CA . HIS A 1 333 ? -2.536 12.392 22.594 1.00 92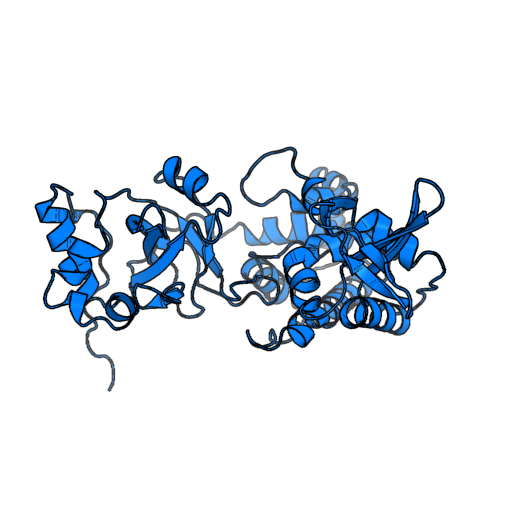.44 333 HIS A CA 1
ATOM 2652 C C . HIS A 1 333 ? -2.766 11.605 21.290 1.00 92.44 333 HIS A C 1
ATOM 2654 O O . HIS A 1 333 ? -2.861 12.170 20.205 1.00 92.44 333 HIS A O 1
ATOM 2660 N N . PHE A 1 334 ? -2.803 10.277 21.402 1.00 93.12 334 PHE A N 1
ATOM 2661 C CA . PHE A 1 334 ? -2.878 9.312 20.307 1.00 93.12 334 PHE A CA 1
ATOM 2662 C C . PHE A 1 334 ? -1.751 9.405 19.259 1.00 93.12 334 PHE A C 1
ATOM 2664 O O . PHE A 1 334 ? -1.841 8.773 18.206 1.00 93.12 334 PHE A O 1
ATOM 2671 N N . GLN A 1 335 ? -0.644 10.100 19.547 1.00 88.81 335 GLN A N 1
ATOM 2672 C CA . GLN A 1 335 ? 0.513 10.146 18.654 1.00 88.81 335 GLN A CA 1
ATOM 2673 C C . GLN A 1 335 ? 1.077 8.737 18.421 1.00 88.81 335 GLN A C 1
ATOM 2675 O O . GLN A 1 335 ? 1.451 8.013 19.349 1.00 88.81 335 GLN A O 1
ATOM 2680 N N . GLY A 1 336 ? 1.091 8.322 17.151 1.00 86.69 336 GLY A N 1
ATOM 2681 C CA . GLY A 1 336 ? 1.512 6.981 16.749 1.00 86.69 336 GLY A CA 1
ATOM 2682 C C . GLY A 1 336 ? 0.651 5.859 17.341 1.00 86.69 336 GLY A C 1
ATOM 2683 O O . GLY A 1 336 ? 1.178 4.776 17.602 1.00 86.69 336 GLY A O 1
ATOM 2684 N N . ALA A 1 337 ? -0.632 6.107 17.632 1.00 91.38 337 ALA A N 1
ATOM 2685 C CA . ALA A 1 337 ? -1.554 5.088 18.141 1.00 91.38 337 ALA A CA 1
ATOM 2686 C C . ALA A 1 337 ? -2.124 4.172 17.045 1.00 91.38 337 ALA A C 1
ATOM 2688 O O . ALA A 1 337 ? -2.605 3.086 17.359 1.00 91.38 337 ALA A O 1
ATOM 2689 N N . GLY A 1 338 ? -2.050 4.588 15.777 1.00 91.75 338 GLY A N 1
ATOM 2690 C CA . GLY A 1 338 ? -2.545 3.807 14.645 1.00 91.75 338 GLY A CA 1
ATOM 2691 C C . GLY A 1 338 ? -1.896 2.425 14.546 1.00 91.75 338 GLY A C 1
ATOM 2692 O O . GLY A 1 338 ? -0.672 2.290 14.619 1.00 91.75 338 GLY A O 1
ATOM 2693 N N . GLY A 1 339 ? -2.732 1.395 14.422 1.00 91.00 339 GLY A N 1
ATOM 2694 C CA . GLY A 1 339 ? -2.324 -0.008 14.378 1.00 91.00 339 GLY A CA 1
ATOM 2695 C C . GLY A 1 339 ? -1.937 -0.606 15.737 1.00 91.00 339 GLY A C 1
ATOM 2696 O O . GLY A 1 339 ? -1.397 -1.713 15.776 1.00 91.00 339 GLY A O 1
ATOM 2697 N N . LYS A 1 340 ? -2.167 0.085 16.864 1.00 93.69 340 LYS A N 1
ATOM 2698 C CA . LYS A 1 340 ? -1.896 -0.462 18.207 1.00 93.69 340 LYS A CA 1
ATOM 2699 C C . LYS A 1 340 ? -3.120 -1.177 18.787 1.00 93.69 340 LYS A C 1
ATOM 2701 O O . LYS A 1 340 ? -4.252 -0.789 18.487 1.00 93.69 340 LYS A O 1
ATOM 2706 N N . PRO A 1 341 ? -2.915 -2.195 19.643 1.00 94.62 341 PRO A N 1
ATOM 2707 C CA . PRO A 1 341 ? -4.013 -2.807 20.375 1.00 94.62 341 PRO A CA 1
ATOM 2708 C C . PRO A 1 341 ? -4.654 -1.783 21.317 1.00 94.62 341 PRO A C 1
ATOM 2710 O O . PRO A 1 341 ? -3.962 -0.989 21.962 1.00 94.62 341 PRO A O 1
ATOM 2713 N N . PHE A 1 342 ? -5.978 -1.827 21.404 1.00 95.25 342 PHE A N 1
ATOM 2714 C CA . PHE A 1 342 ? -6.761 -1.080 22.376 1.00 95.25 342 PHE A CA 1
ATOM 2715 C C . PHE A 1 342 ? -7.245 -2.059 23.458 1.00 95.25 342 PHE A C 1
ATOM 2717 O O . PHE A 1 342 ? -7.894 -3.050 23.116 1.00 95.25 342 PHE A O 1
ATOM 2724 N N . PRO A 1 343 ? -6.900 -1.860 24.743 1.00 95.06 343 PRO A N 1
ATOM 2725 C CA . PRO A 1 343 ? -7.271 -2.799 25.797 1.00 95.06 343 PRO A CA 1
ATOM 2726 C C . PRO A 1 343 ? -8.784 -3.028 25.872 1.00 95.06 343 PRO A C 1
ATOM 2728 O O . PRO A 1 343 ? -9.570 -2.090 25.736 1.00 95.06 343 PRO A O 1
ATOM 2731 N N . LEU A 1 344 ? -9.202 -4.272 26.131 1.00 94.81 344 LEU A N 1
ATOM 2732 C CA . LEU A 1 344 ? -10.623 -4.604 26.280 1.00 94.81 344 LEU A CA 1
ATOM 2733 C C . LEU A 1 344 ? -11.269 -3.808 27.424 1.00 94.81 344 LEU A C 1
ATOM 2735 O O . LEU A 1 344 ? -12.383 -3.326 27.272 1.00 94.81 344 LEU A O 1
ATOM 2739 N N . GLU A 1 345 ? -10.561 -3.634 28.541 1.00 95.00 345 GLU A N 1
ATOM 2740 C CA . GLU A 1 345 ? -11.020 -2.827 29.680 1.00 95.00 345 GLU A CA 1
ATOM 2741 C C . GLU A 1 345 ? -11.350 -1.383 29.278 1.00 95.00 345 GLU A C 1
ATOM 2743 O O . GLU A 1 345 ? -12.415 -0.874 29.624 1.00 95.00 345 GLU A O 1
ATOM 2748 N N . ASP A 1 346 ? -10.500 -0.769 28.456 1.00 96.56 346 ASP A N 1
ATOM 2749 C CA . ASP A 1 346 ? -10.723 0.573 27.926 1.00 96.56 346 ASP A CA 1
ATOM 2750 C C . ASP A 1 346 ? -11.891 0.580 26.932 1.00 96.56 346 ASP A C 1
ATOM 2752 O O . ASP A 1 346 ? -12.706 1.504 26.916 1.00 96.56 346 ASP A O 1
ATOM 2756 N N . TYR A 1 347 ? -12.019 -0.463 26.107 1.00 97.31 347 TYR A N 1
ATOM 2757 C CA . TYR A 1 347 ? -13.125 -0.577 25.157 1.00 97.31 347 TYR A CA 1
ATOM 2758 C C . TYR A 1 347 ? -14.478 -0.686 25.863 1.00 97.31 347 TYR A C 1
ATOM 2760 O O . TYR A 1 347 ? -15.430 -0.023 25.464 1.00 97.31 347 TYR A O 1
ATOM 2768 N N . LEU A 1 348 ? -14.567 -1.453 26.950 1.00 96.38 348 LEU A N 1
ATOM 2769 C CA . LEU A 1 348 ? -15.795 -1.562 27.740 1.00 96.38 348 LEU A CA 1
ATOM 2770 C C . LEU A 1 348 ? -16.200 -0.211 28.351 1.00 96.38 348 LEU A C 1
ATOM 2772 O O . LEU A 1 348 ? -17.378 0.140 28.337 1.00 96.38 348 LEU A O 1
ATOM 2776 N N . VAL A 1 349 ? -15.235 0.586 28.818 1.00 96.94 349 VAL A N 1
ATOM 2777 C CA . VAL A 1 349 ? -15.502 1.952 29.298 1.00 96.94 349 VAL A CA 1
ATOM 2778 C C . VAL A 1 349 ? -15.999 2.850 28.167 1.00 96.94 349 VAL A C 1
ATOM 2780 O O . VAL A 1 349 ? -16.963 3.597 28.344 1.00 96.94 349 VAL A O 1
ATOM 2783 N N . LEU A 1 350 ? -15.395 2.744 26.982 1.00 97.06 350 LEU A N 1
ATOM 2784 C CA . LEU A 1 350 ? -15.849 3.460 25.794 1.00 97.06 350 LEU A CA 1
ATOM 2785 C C . LEU A 1 350 ? -17.296 3.091 25.419 1.00 97.06 350 LEU A C 1
ATOM 2787 O O . LEU A 1 350 ? -18.083 3.983 25.107 1.00 97.06 350 LEU A O 1
ATOM 2791 N N . LEU A 1 351 ? -17.681 1.813 25.504 1.00 96.81 351 LEU A N 1
ATOM 2792 C CA . LEU A 1 351 ? -19.070 1.389 25.289 1.00 96.81 351 LEU A CA 1
ATOM 2793 C C . LEU A 1 351 ? -20.027 2.036 26.301 1.00 96.81 351 LEU A C 1
ATOM 2795 O O . LEU A 1 351 ? -21.117 2.464 25.926 1.00 96.81 351 LEU A O 1
ATOM 2799 N N . GLU A 1 352 ? -19.631 2.183 27.565 1.00 96.69 352 GLU A N 1
ATOM 2800 C CA . GLU A 1 352 ? -20.466 2.879 28.550 1.00 96.69 352 GLU A CA 1
ATOM 2801 C C . GLU A 1 352 ? -20.573 4.386 28.285 1.00 96.69 352 GLU A C 1
ATOM 2803 O O . GLU A 1 352 ? -21.649 4.967 28.460 1.00 96.69 352 GLU A O 1
ATOM 2808 N N . LEU A 1 353 ? -19.506 5.032 27.802 1.00 96.56 353 LEU A N 1
ATOM 2809 C CA . LEU A 1 353 ? -19.576 6.422 27.337 1.00 96.56 353 LEU A CA 1
ATOM 2810 C C . LEU A 1 353 ? -20.556 6.565 26.166 1.00 96.56 353 LEU A C 1
ATOM 2812 O O . LEU A 1 353 ? -21.414 7.448 26.187 1.00 96.56 353 LEU A O 1
ATOM 2816 N N . LEU A 1 354 ? -20.488 5.665 25.184 1.00 97.00 354 LEU A N 1
ATOM 2817 C CA . LEU A 1 354 ? -21.409 5.645 24.046 1.00 97.00 354 LEU A CA 1
ATOM 2818 C C . LEU A 1 354 ? -22.861 5.425 24.488 1.00 97.00 354 LEU A C 1
ATOM 2820 O O . LEU A 1 354 ? -23.761 6.132 24.030 1.00 97.00 354 LEU A O 1
ATOM 2824 N N . LYS A 1 355 ? -23.095 4.511 25.433 1.00 96.00 355 LYS A N 1
ATOM 2825 C CA . LYS A 1 355 ? -24.422 4.250 26.003 1.00 96.00 355 LYS A CA 1
ATOM 2826 C C . LYS A 1 355 ? -25.004 5.481 26.697 1.00 96.00 355 LYS A C 1
ATOM 2828 O O . LYS A 1 355 ? -26.171 5.807 26.488 1.00 96.00 355 LYS A O 1
ATOM 2833 N N . ARG A 1 356 ? -24.196 6.221 27.469 1.00 95.06 356 ARG A N 1
ATOM 2834 C CA . ARG A 1 356 ? -24.606 7.499 28.093 1.00 95.06 356 ARG A CA 1
ATOM 2835 C C . ARG A 1 356 ? -24.971 8.570 27.062 1.00 95.06 356 ARG A C 1
ATOM 2837 O O . ARG A 1 356 ? -25.778 9.444 27.364 1.00 95.06 356 ARG A O 1
ATOM 2844 N N . LYS A 1 357 ? -24.415 8.487 25.851 1.00 95.06 357 LYS A N 1
ATOM 2845 C CA . LYS A 1 357 ? -24.732 9.362 24.709 1.00 95.06 357 LYS A CA 1
ATOM 2846 C C . LYS A 1 357 ? -25.919 8.857 23.873 1.00 95.06 357 LYS A C 1
ATOM 2848 O O . LYS A 1 357 ? -26.170 9.393 22.800 1.00 95.06 357 LYS A O 1
ATOM 2853 N N . GLY A 1 358 ? -26.647 7.842 24.347 1.00 92.31 358 GLY A N 1
ATOM 2854 C CA . GLY A 1 358 ? -27.834 7.301 23.680 1.00 92.31 358 GLY A CA 1
ATOM 2855 C C . GLY A 1 358 ? -27.541 6.286 22.570 1.00 92.31 358 GLY A C 1
ATOM 2856 O O . GLY A 1 358 ? -28.452 5.925 21.832 1.00 92.31 358 GLY A O 1
ATOM 2857 N N . CYS A 1 359 ? -26.298 5.810 22.438 1.00 92.19 359 CYS A N 1
ATOM 2858 C CA . CYS A 1 359 ? -25.959 4.757 21.483 1.00 92.19 359 CYS A CA 1
ATOM 2859 C C . CYS A 1 359 ? -26.430 3.386 21.997 1.00 92.19 359 CYS A C 1
ATOM 2861 O O . CYS A 1 359 ? -26.131 3.000 23.130 1.00 92.19 359 CYS A O 1
ATOM 2863 N N . GLY A 1 360 ? -27.141 2.629 21.157 1.00 89.00 360 GLY A N 1
ATOM 2864 C CA . GLY A 1 360 ? -27.502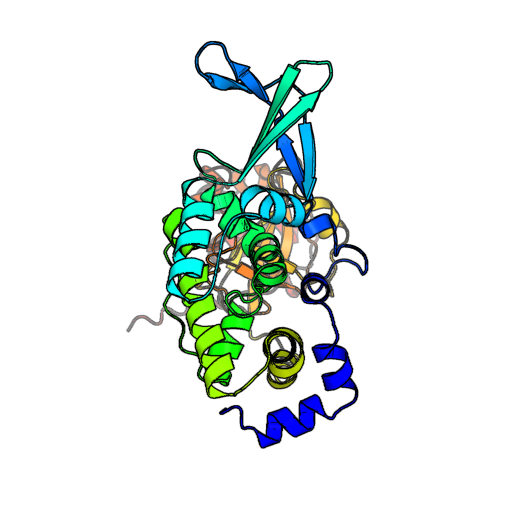 1.240 21.441 1.00 89.00 360 GLY A CA 1
ATOM 2865 C C . GLY A 1 360 ? -26.279 0.330 21.347 1.00 89.00 360 GLY A C 1
ATOM 2866 O O . GLY A 1 360 ? -25.960 -0.170 20.277 1.00 89.00 360 GLY A O 1
ATOM 2867 N N . THR A 1 361 ? -25.583 0.104 22.461 1.00 90.62 361 THR A N 1
ATOM 2868 C CA . THR A 1 361 ? -24.306 -0.632 22.456 1.00 90.62 361 THR A CA 1
ATOM 2869 C C . THR A 1 361 ? -24.437 -2.153 22.435 1.00 90.62 361 THR A C 1
ATOM 2871 O O . THR A 1 361 ? -23.438 -2.843 22.263 1.00 90.62 361 THR A O 1
ATOM 2874 N N . SER A 1 362 ? -25.650 -2.699 22.555 1.00 87.62 362 SER A N 1
ATOM 2875 C CA . SER A 1 362 ? -25.900 -4.148 22.545 1.00 87.62 362 SER A CA 1
ATOM 2876 C C . SER A 1 362 ? -25.599 -4.827 21.207 1.00 87.62 362 SER A C 1
ATOM 2878 O O . SER A 1 362 ? -25.456 -6.044 21.168 1.00 87.62 362 SER A O 1
ATOM 2880 N N . THR A 1 363 ? -25.540 -4.064 20.114 1.00 85.81 363 THR A N 1
ATOM 2881 C CA . THR A 1 363 ? -25.223 -4.561 18.766 1.00 85.81 363 THR A CA 1
ATOM 2882 C C . THR A 1 363 ? -23.758 -4.344 18.386 1.00 85.81 363 THR A C 1
ATOM 2884 O O . THR A 1 363 ? -23.326 -4.814 17.334 1.00 85.81 363 THR A O 1
ATOM 2887 N N . LEU A 1 364 ? -22.982 -3.640 19.220 1.00 92.75 364 LEU A N 1
ATOM 2888 C CA . LEU A 1 364 ? -21.569 -3.398 18.958 1.00 92.75 364 LEU A CA 1
ATOM 2889 C C . LEU A 1 364 ? -20.752 -4.673 19.210 1.00 92.75 364 LEU A C 1
ATOM 2891 O O . LEU A 1 364 ? -21.031 -5.414 20.154 1.00 92.75 364 LEU A O 1
ATOM 2895 N N . PRO A 1 365 ? -19.729 -4.947 18.385 1.00 92.50 365 PRO A N 1
ATOM 2896 C CA . PRO A 1 365 ? -18.913 -6.144 18.528 1.00 92.50 365 PRO A CA 1
ATOM 2897 C C . PRO A 1 365 ? -18.084 -6.067 19.817 1.00 92.50 365 PRO A C 1
ATOM 2899 O O . PRO A 1 365 ? -17.439 -5.052 20.078 1.00 92.50 365 PRO A O 1
ATOM 2902 N N . VAL A 1 366 ? -18.071 -7.137 20.615 1.00 93.94 366 VAL A N 1
ATOM 2903 C CA . VAL A 1 366 ? -17.305 -7.206 21.871 1.00 93.94 366 VAL A CA 1
ATOM 2904 C C . VAL A 1 366 ? -16.462 -8.478 21.884 1.00 93.94 366 VAL A C 1
ATOM 2906 O O . VAL A 1 366 ? -17.029 -9.567 21.766 1.00 93.94 366 VAL A O 1
ATOM 2909 N N . PRO A 1 367 ? -15.126 -8.375 22.011 1.00 91.94 367 PRO A N 1
ATOM 2910 C CA . PRO A 1 367 ? -14.288 -9.547 22.218 1.00 91.94 367 PRO A CA 1
ATOM 2911 C C . PRO A 1 367 ? -14.645 -10.277 23.517 1.00 91.94 367 PRO A C 1
ATOM 2913 O O . PRO A 1 367 ? -15.002 -9.621 24.502 1.00 91.94 367 PRO A O 1
ATOM 2916 N N . PRO A 1 368 ? -14.516 -11.613 23.574 1.00 87.00 368 PRO A N 1
ATOM 2917 C CA . PRO A 1 368 ? -14.673 -12.325 24.831 1.00 87.00 368 PRO A CA 1
ATOM 2918 C C . PRO A 1 368 ? -13.618 -11.828 25.836 1.00 87.00 368 PRO A C 1
ATOM 2920 O O . PRO A 1 368 ? -12.488 -11.525 25.436 1.00 87.00 368 PRO A O 1
ATOM 2923 N N . PRO A 1 369 ? -13.936 -11.766 27.143 1.00 79.69 369 PRO A N 1
ATOM 2924 C CA . PRO A 1 369 ? -12.920 -11.559 28.165 1.00 79.69 369 PRO A CA 1
ATOM 2925 C C . PRO A 1 369 ? -11.832 -12.610 27.964 1.00 79.69 369 PRO A C 1
ATOM 2927 O O . PRO A 1 369 ? -12.157 -13.789 27.817 1.00 79.69 369 PRO A O 1
ATOM 2930 N N . HIS A 1 370 ? -10.560 -12.208 27.923 1.00 63.47 370 HIS A N 1
ATOM 2931 C CA . HIS A 1 370 ? -9.469 -13.173 27.846 1.00 63.47 370 HIS A CA 1
ATOM 2932 C C . HIS A 1 370 ? -9.573 -14.124 29.048 1.00 63.47 370 HIS A C 1
ATOM 2934 O O . HIS A 1 370 ? -9.193 -13.778 30.164 1.00 63.47 370 HIS A O 1
ATOM 2940 N N . VAL A 1 371 ? -10.099 -15.331 28.829 1.00 43.38 371 VAL A N 1
ATOM 2941 C CA . VAL A 1 371 ? -9.842 -16.461 29.715 1.00 43.38 371 VAL A CA 1
ATOM 2942 C C . VAL A 1 371 ? -8.345 -16.676 29.577 1.00 43.38 371 VAL A C 1
ATOM 2944 O O . VAL A 1 371 ? -7.878 -17.005 28.489 1.00 43.38 371 VAL A O 1
ATOM 2947 N N . PHE A 1 372 ? -7.584 -16.370 30.625 1.00 38.12 372 PHE A N 1
ATOM 2948 C CA . PHE A 1 372 ? -6.147 -16.603 30.668 1.00 38.12 372 PHE A CA 1
ATOM 2949 C C . PHE A 1 372 ? -5.860 -18.058 30.268 1.00 38.12 372 PHE A C 1
ATOM 2951 O O . PHE A 1 372 ? -5.985 -18.967 31.079 1.00 38.12 372 PHE A O 1
ATOM 2958 N N . ALA A 1 373 ? -5.496 -18.282 29.008 1.00 31.86 373 ALA A N 1
ATOM 2959 C CA . ALA A 1 373 ? -4.949 -19.536 28.518 1.00 31.86 373 ALA A CA 1
ATOM 2960 C C . ALA A 1 373 ? -3.435 -19.351 28.388 1.00 31.86 373 ALA A C 1
ATOM 2962 O O . ALA A 1 373 ? -2.879 -19.297 27.296 1.00 31.86 373 ALA A O 1
ATOM 2963 N N . PHE A 1 374 ? -2.789 -19.184 29.539 1.00 32.75 374 PHE A N 1
ATOM 2964 C CA . PHE A 1 374 ? -1.375 -19.485 29.714 1.00 32.75 374 PHE A CA 1
ATOM 2965 C C . PHE A 1 374 ? -1.311 -20.559 30.797 1.00 32.75 374 PHE A C 1
ATOM 2967 O O . PHE A 1 374 ? -1.407 -20.257 31.986 1.00 32.75 374 PHE A O 1
ATOM 2974 N N . GLY A 1 375 ? -1.253 -21.810 30.347 1.00 30.62 375 GLY A N 1
ATOM 2975 C CA . GLY A 1 375 ? -0.813 -22.973 31.107 1.00 30.62 375 GLY A CA 1
ATOM 2976 C C . GLY A 1 375 ? 0.401 -23.558 30.412 1.00 30.62 375 GLY A C 1
ATOM 2977 O O . GLY A 1 375 ? 0.402 -23.517 29.159 1.00 30.62 375 GLY A O 1
#

Radius of gyration: 23.64 Å; chains: 1; bounding box: 56×59×61 Å

Secondary structure (DSSP, 8-state):
----HHHHHHHHTSHHHHHHHHS-GGGGGG-SSS-TT-TTGGGEEEEEEEEE-TTSPEEEEEEEEEEEEHHHHHHHHTTT----SHHHHHHHHHHHHHH-EEEEEEETTEEEEEEE-STTHHHHHHHTHHHHHHHHHHH-TTT------TT-HHHHHHHHHHTT----PPPPTT-HHHHHHHHHHHHHHHHHHHHHTT--HHHHHHIIIIIHHHHHGGGTTSPPPPP--EEEEEE-GGG-SHHHHHHH--TT--EEEE--TT--TT-EEEEEE-TTT-EEEEEEEESS--EE-TTSTTSEEEEEEEEEEEEEEEHHHHHHSTTGGGSHHHHTTTTT-TTEEE-HHHHHHHHHHHHHTT--GGGS--PPP------

Sequence (375 aa):
MELTRYLWELYAASDDGRVAIAKPAGVFAGGSSDGEGQGDALFRFRVQIFRGGPDGDPIPIEDEFGDTDVRDDLRTCFSDRVVNDAESAKLLFTELVDKGLNLSFEEDGETRLFGLAGEGYEDVVFGNIEAFSVGLYGMFPEYFVPFLFRTKFDQFSAICRTFNIPISRPPGKTQGRDRALYYLALNEALQEFRRVHQLTPPELIAFLYDFAPRVLAAEQDSELPPPSRVWFTMGGVNNNGDFEFLDEADESSTARWQGNVETRRGDVVLMWCVAPRSYLHSIWRALDDGFADPFFFFYNSMRIGRCIKVPPVCFKEFLGDPVLAKNKSVRAHFQGAGGKPFPLEDYLVLLELLKRKGCGTSTLPVPPPHVFAFG

pLDDT: mean 90.15, std 12.35, range [30.62, 98.5]

Foldseek 3Di:
DADDLVNLVVQCPDPLNVVQLPDQLLVLLPPFPDDDPCSQVLQKDKWFKFFQDPVRDTHTDPPDIDIDGVLVLCCVQCVVQDDDDQVSLLVSLLCCLQAFGKDWDDDPNTIMITTCGDPLSLLVQLQSVQRVQSSSCVVPVLHGARDSCFLNVVLVVVLCVVHVQDADDADDLPCSSSLNSSSSRVSVSLSVVCVVSVHDSSSSSSVSRPVSCVVVVPPQPDDFDAAAFEAEAEDCVPNPCRVVLLVPADQADKHKGQAAQQGAGFHKYFYAYDPPLQWGFWIWTFRHHKDAGSSHNSRIITMTHRIDTADTDHLVNLCPDPVSVPDPCSVVSNVVRHHPTDDLVSVVVVLVVRVVVVDPSPPPRHHDDPPPPDD